Protein AF-A0A521Q7D4-F1 (afdb_monomer_lite)

Sequence (262 aa):
MWKTSSHSNSRTSRWKVTTRTRQSKPPWLSRSWFVNKTSTPSNSPLSGGEQSRSLPDKGGLGRVALRISLIVAMAKNRTIGMNNTLPWRCPEDLKHFKALTMGHHMIMGRKTFDSIGKPLPGRTTVIVTRGRNLKIDGCLMAHSMQDAIKACAGDSEVFIVGGADIYTQSLQLVDTLYITEIQQDVDGDAHFPAFDKSVWKETAREMRSQETPQPLHYHFVTYQKTPSPQPSGKTTSQSTKPASGQVAGYPEGRGSNRENLE

Structure (mmCIF, N/CA/C/O backbone):
data_AF-A0A521Q7D4-F1
#
_entry.id   AF-A0A521Q7D4-F1
#
loop_
_atom_site.group_PDB
_atom_site.id
_atom_site.type_symbol
_atom_site.label_atom_id
_atom_site.label_alt_id
_atom_site.label_comp_id
_atom_site.label_asym_id
_atom_site.label_entity_id
_atom_site.label_seq_id
_atom_site.pdbx_PDB_ins_code
_atom_site.Cartn_x
_atom_site.Cartn_y
_atom_site.Cartn_z
_atom_site.occupancy
_atom_site.B_iso_or_equiv
_atom_site.auth_seq_id
_atom_site.auth_comp_id
_atom_site.auth_asym_id
_atom_site.auth_atom_id
_atom_site.pdbx_PDB_model_num
ATOM 1 N N . MET A 1 1 ? 4.339 68.342 -45.342 1.00 36.25 1 MET A N 1
ATOM 2 C CA . MET A 1 1 ? 4.054 68.197 -46.791 1.00 36.25 1 MET A CA 1
ATOM 3 C C . MET A 1 1 ? 3.818 66.715 -47.079 1.00 36.25 1 MET A C 1
ATOM 5 O O . MET A 1 1 ? 4.413 65.903 -46.384 1.00 36.25 1 MET A O 1
ATOM 9 N N . TRP A 1 2 ? 2.920 66.345 -47.997 1.00 25.67 2 TRP A N 1
ATOM 10 C CA . TRP A 1 2 ? 2.533 64.939 -48.225 1.00 25.67 2 TRP A CA 1
ATOM 11 C C . TRP A 1 2 ? 3.452 64.226 -49.229 1.00 25.67 2 TRP A C 1
ATOM 13 O O . TRP A 1 2 ? 3.777 64.814 -50.258 1.00 25.67 2 TRP A O 1
ATOM 23 N N . LYS A 1 3 ? 3.693 62.920 -49.031 1.00 33.41 3 LYS A N 1
ATOM 24 C CA . LYS A 1 3 ? 3.318 61.892 -50.027 1.00 33.41 3 LYS A CA 1
ATOM 25 C C . LY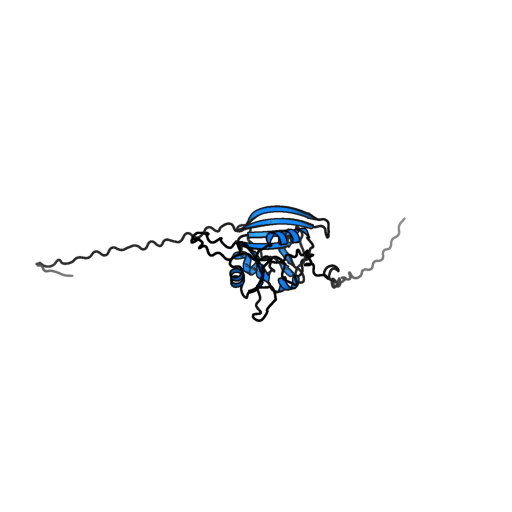S A 1 3 ? 3.305 60.475 -49.441 1.00 33.41 3 LYS A C 1
ATOM 27 O O . LYS A 1 3 ? 3.894 60.212 -48.399 1.00 33.41 3 LYS A O 1
ATOM 32 N N . THR A 1 4 ? 2.569 59.595 -50.111 1.00 42.53 4 THR A N 1
ATOM 33 C CA . THR A 1 4 ? 2.221 58.227 -49.703 1.00 42.53 4 THR A CA 1
ATOM 34 C C . THR A 1 4 ? 2.761 57.195 -50.695 1.00 42.53 4 THR A C 1
ATOM 36 O O . THR A 1 4 ? 2.963 57.523 -51.864 1.00 42.53 4 THR A O 1
ATOM 39 N N . SER A 1 5 ? 2.946 55.951 -50.235 1.00 35.94 5 SER A N 1
ATOM 40 C CA . SER A 1 5 ? 2.627 54.669 -50.915 1.00 35.94 5 SER A CA 1
ATOM 41 C C . SER A 1 5 ? 3.330 53.536 -50.148 1.00 35.94 5 SER A C 1
ATOM 43 O O . SER A 1 5 ? 4.550 53.522 -50.082 1.00 35.94 5 SER A O 1
ATOM 45 N N . SER A 1 6 ? 2.673 52.646 -49.401 1.00 38.75 6 SER A N 1
ATOM 46 C CA . SER A 1 6 ? 1.684 51.635 -49.813 1.00 38.75 6 SER A CA 1
ATOM 47 C C . SER A 1 6 ? 2.199 50.652 -50.874 1.00 38.75 6 SER A C 1
ATOM 49 O O . SER A 1 6 ? 2.220 50.973 -52.060 1.00 38.75 6 SER A O 1
ATOM 51 N N . HIS A 1 7 ? 2.505 49.426 -50.445 1.00 35.28 7 HIS A N 1
ATOM 52 C CA . HIS A 1 7 ? 2.294 48.196 -51.212 1.00 35.28 7 HIS A CA 1
ATOM 53 C C . HIS A 1 7 ? 2.021 47.054 -50.230 1.00 35.28 7 HIS A C 1
ATOM 55 O O . HIS A 1 7 ? 2.671 46.954 -49.191 1.00 35.28 7 HIS A O 1
ATOM 61 N N . SER A 1 8 ? 1.046 46.207 -50.545 1.00 38.53 8 SER A N 1
ATOM 62 C CA . SER A 1 8 ? 0.733 45.002 -49.781 1.00 38.53 8 SER A CA 1
ATOM 63 C C . SER A 1 8 ? 1.262 43.768 -50.506 1.00 38.53 8 SER A C 1
ATOM 65 O O . SER A 1 8 ? 1.284 43.723 -51.734 1.00 38.53 8 SER A O 1
ATOM 67 N N . ASN A 1 9 ? 1.589 42.713 -49.756 1.00 32.19 9 ASN A N 1
ATOM 68 C CA . ASN A 1 9 ? 1.134 41.390 -50.170 1.00 32.19 9 ASN A CA 1
ATOM 69 C C . ASN A 1 9 ? 0.958 40.440 -48.978 1.00 32.19 9 ASN A C 1
ATOM 71 O O . ASN A 1 9 ? 1.661 40.518 -47.975 1.00 32.19 9 ASN A O 1
ATOM 75 N N . SER A 1 10 ? -0.003 39.536 -49.116 1.00 39.56 10 SER A N 1
ATOM 76 C CA . SER A 1 10 ? -0.273 38.446 -48.179 1.00 39.56 10 SER A CA 1
ATOM 77 C C . SER A 1 10 ? 0.522 37.194 -48.563 1.00 39.56 10 SER A C 1
ATOM 79 O O . SER A 1 10 ? 0.808 37.008 -49.745 1.00 39.56 10 SER A O 1
ATOM 81 N N . ARG A 1 11 ? 0.779 36.281 -47.607 1.00 32.72 11 ARG A N 1
ATOM 82 C CA . ARG A 1 11 ? 0.504 34.838 -47.807 1.00 32.72 11 ARG A CA 1
ATOM 83 C C . ARG A 1 11 ? 0.711 33.950 -46.570 1.00 32.72 11 ARG A C 1
ATOM 85 O O . ARG A 1 11 ? 1.715 34.025 -45.874 1.00 32.72 11 ARG A O 1
ATOM 92 N N . THR A 1 12 ? -0.222 33.006 -46.429 1.00 34.25 12 THR A N 1
ATOM 93 C CA . THR A 1 12 ? -0.094 31.679 -45.788 1.00 34.25 12 THR A CA 1
ATOM 94 C C . THR A 1 12 ? 0.394 31.588 -44.336 1.00 34.25 12 THR A C 1
ATOM 96 O O . THR A 1 12 ? 1.577 31.378 -44.066 1.00 34.25 12 THR A O 1
ATOM 99 N N . SER A 1 13 ? -0.565 31.512 -43.410 1.00 34.69 13 SER A N 1
ATOM 100 C CA . SER A 1 13 ? -0.384 30.902 -42.087 1.00 34.69 13 SER A CA 1
ATOM 101 C C . SER A 1 13 ? -0.038 29.411 -42.223 1.00 34.69 13 SER A C 1
ATOM 103 O O . SER A 1 13 ? -0.912 28.576 -42.459 1.00 34.69 13 SER A O 1
ATOM 105 N N . ARG A 1 14 ? 1.244 29.050 -42.092 1.00 30.94 14 ARG A N 1
ATOM 106 C CA . ARG A 1 14 ? 1.688 27.648 -42.127 1.00 30.94 14 ARG A CA 1
ATOM 107 C C . ARG A 1 14 ? 1.537 27.010 -40.746 1.00 30.94 14 ARG A C 1
ATOM 109 O O . ARG A 1 14 ? 2.364 27.250 -39.868 1.00 30.94 14 ARG A O 1
ATOM 116 N N . TRP A 1 15 ? 0.528 26.155 -40.582 1.00 31.77 15 TRP A N 1
ATOM 117 C CA . TRP A 1 15 ? 0.403 25.271 -39.420 1.00 31.77 15 TRP A CA 1
ATOM 118 C C . TRP A 1 15 ? 1.688 24.449 -39.247 1.00 31.77 15 TRP A C 1
ATOM 120 O O . TRP A 1 15 ? 2.004 23.590 -40.073 1.00 31.77 15 TRP A O 1
ATOM 130 N N . LYS A 1 16 ? 2.447 24.708 -38.177 1.00 31.98 16 LYS A N 1
ATOM 131 C CA . LYS A 1 16 ? 3.543 23.827 -37.772 1.00 31.98 16 LYS A CA 1
ATOM 132 C C . LYS A 1 16 ? 2.938 22.630 -37.050 1.00 31.98 16 LYS A C 1
ATOM 134 O O . LYS A 1 16 ? 2.478 22.756 -35.920 1.00 31.98 16 LYS A O 1
ATOM 139 N N . VAL A 1 17 ? 2.959 21.471 -37.703 1.00 35.97 17 VAL A N 1
ATOM 140 C CA . VAL A 1 17 ? 2.719 20.187 -37.037 1.00 35.97 17 VAL A CA 1
ATOM 141 C C . VAL A 1 17 ? 3.849 19.982 -36.032 1.00 35.97 17 VAL A C 1
ATOM 143 O O . VAL A 1 17 ? 4.975 19.671 -36.419 1.00 35.97 17 VAL A O 1
ATOM 146 N N . THR A 1 18 ? 3.568 20.193 -34.747 1.00 37.50 18 THR A N 1
ATOM 147 C CA . THR A 1 18 ? 4.527 19.904 -33.677 1.00 37.50 18 THR A CA 1
ATOM 148 C C . THR A 1 18 ? 4.733 18.397 -33.621 1.00 37.50 18 THR A C 1
ATOM 150 O O . THR A 1 18 ? 3.859 17.652 -33.176 1.00 37.50 18 THR A O 1
ATOM 153 N N . THR A 1 19 ? 5.878 17.935 -34.117 1.00 35.44 19 THR A N 1
ATOM 154 C CA . THR A 1 19 ? 6.252 16.523 -34.083 1.00 35.44 19 THR A CA 1
ATOM 155 C C . THR A 1 19 ? 6.270 16.039 -32.637 1.00 35.44 19 THR A C 1
ATOM 157 O O . THR A 1 19 ? 6.928 16.619 -31.777 1.00 35.44 19 THR A O 1
ATOM 160 N N . ARG A 1 20 ? 5.508 14.976 -32.354 1.00 35.00 20 ARG A N 1
ATOM 161 C CA . ARG A 1 20 ? 5.363 14.405 -31.010 1.00 35.00 20 ARG A CA 1
ATOM 162 C C . ARG A 1 20 ? 6.695 13.797 -30.566 1.00 35.00 20 ARG A C 1
ATOM 164 O O . ARG A 1 20 ? 6.973 12.637 -30.865 1.00 35.00 20 ARG A O 1
ATOM 171 N N . THR A 1 21 ? 7.521 14.587 -29.883 1.00 37.19 21 THR A N 1
ATOM 172 C CA . THR A 1 21 ? 8.845 14.172 -29.411 1.00 37.19 21 THR A CA 1
ATOM 173 C C . THR A 1 21 ? 8.722 12.886 -28.602 1.00 37.19 21 THR A C 1
ATOM 175 O O . THR A 1 21 ? 7.965 12.822 -27.633 1.00 37.19 21 THR A O 1
ATOM 178 N N . ARG A 1 22 ? 9.452 11.842 -29.009 1.00 37.97 22 ARG A N 1
ATOM 179 C CA . ARG A 1 22 ? 9.454 10.535 -28.344 1.00 37.97 22 ARG A CA 1
ATOM 180 C C . ARG A 1 22 ? 10.123 10.674 -26.977 1.00 37.97 22 ARG A C 1
ATOM 182 O O . ARG A 1 22 ? 11.338 10.537 -26.870 1.00 37.97 22 ARG A O 1
ATOM 189 N N . GLN A 1 23 ? 9.320 10.993 -25.966 1.00 43.88 23 GLN A N 1
ATOM 190 C CA . GLN A 1 23 ? 9.762 11.340 -24.620 1.00 43.88 23 GLN A CA 1
ATOM 191 C C . GLN A 1 23 ? 10.622 10.210 -24.039 1.00 43.88 23 GLN A C 1
ATOM 193 O O . GLN A 1 23 ? 10.153 9.094 -23.804 1.00 43.88 23 GLN A O 1
ATOM 198 N N . SER A 1 24 ? 11.917 10.483 -23.886 1.00 39.94 24 SER A N 1
ATOM 199 C CA . SER A 1 24 ? 12.879 9.537 -23.336 1.00 39.94 24 SER A CA 1
ATOM 200 C C . SER A 1 24 ? 12.587 9.302 -21.855 1.00 39.94 24 SER A C 1
ATOM 202 O O . SER A 1 24 ? 12.192 10.215 -21.130 1.00 39.94 24 SER A O 1
ATOM 204 N N . LYS A 1 25 ? 12.779 8.059 -21.394 1.00 44.31 25 LYS A N 1
ATOM 205 C CA . LYS A 1 25 ? 12.617 7.713 -19.977 1.00 44.31 25 LYS A CA 1
ATOM 206 C C . LYS A 1 25 ? 13.528 8.615 -19.126 1.00 44.31 25 LYS A C 1
ATOM 208 O O . LYS A 1 25 ? 14.726 8.655 -19.419 1.00 44.31 25 LYS A O 1
ATOM 213 N N . PRO A 1 26 ? 13.015 9.283 -18.073 1.00 45.75 26 PRO A N 1
ATOM 214 C CA . PRO A 1 26 ? 13.848 9.975 -17.096 1.00 45.75 26 PRO A CA 1
ATOM 215 C C . PRO A 1 26 ? 15.049 9.116 -16.652 1.00 45.75 26 PRO A C 1
ATOM 217 O O . PRO A 1 26 ? 14.862 7.941 -16.317 1.00 45.75 26 PRO A O 1
ATOM 220 N N . PRO A 1 27 ? 16.282 9.662 -16.621 1.00 41.25 27 PRO A N 1
ATOM 221 C CA . PRO A 1 27 ? 17.512 8.868 -16.474 1.00 41.25 27 PRO A CA 1
ATOM 222 C C . PRO A 1 27 ? 17.617 8.107 -15.139 1.00 41.25 27 PRO A C 1
ATOM 224 O O . PRO A 1 27 ? 18.426 7.189 -14.989 1.00 41.25 27 PRO A O 1
ATOM 227 N N . TRP A 1 28 ? 16.769 8.456 -14.170 1.00 44.75 28 TRP A N 1
ATOM 228 C CA . TRP A 1 28 ? 16.714 7.880 -12.831 1.00 44.75 28 TRP A CA 1
ATOM 229 C C . TRP A 1 28 ? 15.869 6.593 -12.705 1.00 44.75 28 TRP A C 1
ATOM 231 O O . TRP A 1 28 ? 15.858 5.991 -11.628 1.00 44.75 28 TRP A O 1
ATOM 241 N N . LEU A 1 29 ? 15.204 6.143 -13.779 1.00 41.34 29 LEU A N 1
ATOM 242 C CA . LEU A 1 29 ? 14.366 4.924 -13.846 1.00 41.34 29 LEU A CA 1
ATOM 243 C C . LEU A 1 29 ? 15.152 3.595 -13.968 1.00 41.34 29 LEU A C 1
ATOM 245 O O . LEU A 1 29 ? 14.573 2.552 -14.257 1.00 41.34 29 LEU A O 1
ATOM 249 N N . SER A 1 30 ? 16.475 3.617 -13.802 1.00 35.31 30 SER A N 1
ATOM 250 C CA . SER A 1 30 ? 17.392 2.558 -14.259 1.00 35.31 30 SER A CA 1
ATOM 251 C C . SER A 1 30 ? 17.958 1.635 -13.165 1.00 35.31 30 SER A C 1
ATOM 253 O O . SER A 1 30 ? 18.854 0.842 -13.450 1.00 35.31 30 SER A O 1
ATOM 255 N N . ARG A 1 31 ? 17.498 1.734 -11.907 1.00 37.94 31 ARG A N 1
ATOM 256 C CA . ARG A 1 31 ? 18.056 0.976 -10.765 1.00 37.94 31 ARG A CA 1
ATOM 257 C C . ARG A 1 31 ? 16.966 0.517 -9.794 1.00 37.94 31 ARG A C 1
ATOM 259 O O . ARG A 1 31 ? 16.100 1.312 -9.441 1.00 37.94 31 ARG A O 1
ATOM 266 N N . SER A 1 32 ? 17.038 -0.732 -9.331 1.00 40.94 32 SER A N 1
ATOM 267 C CA . SER A 1 32 ? 16.090 -1.315 -8.368 1.00 40.94 32 SER A CA 1
ATOM 268 C C . SER A 1 32 ? 16.365 -0.824 -6.942 1.00 40.94 32 SER A C 1
ATOM 270 O O . SER A 1 32 ? 17.460 -1.025 -6.420 1.00 40.94 32 SER A O 1
ATOM 272 N N . TRP A 1 33 ? 15.375 -0.204 -6.292 1.00 44.06 33 TRP A N 1
ATOM 273 C CA . TRP A 1 33 ? 15.567 0.499 -5.008 1.00 44.06 33 TRP A CA 1
ATOM 274 C C . TRP A 1 33 ? 15.349 -0.346 -3.743 1.00 44.06 33 TRP A C 1
ATOM 276 O O . TRP A 1 33 ? 15.630 0.124 -2.643 1.00 44.06 33 TRP A O 1
ATOM 286 N N . PHE A 1 34 ? 14.933 -1.610 -3.862 1.00 37.22 34 PHE A N 1
ATOM 287 C CA . PHE A 1 34 ? 14.777 -2.521 -2.718 1.00 37.22 34 PHE A CA 1
ATOM 288 C C . PHE A 1 34 ? 16.117 -3.121 -2.250 1.00 37.22 34 PHE A C 1
ATOM 290 O O . PHE A 1 34 ? 16.308 -4.338 -2.212 1.00 37.22 34 PHE A O 1
ATOM 297 N N . VAL A 1 35 ? 17.068 -2.268 -1.868 1.00 31.36 35 VAL A N 1
ATOM 298 C CA . VAL A 1 35 ? 18.331 -2.668 -1.230 1.00 31.36 35 VAL A CA 1
ATOM 299 C C . VAL A 1 35 ? 18.384 -2.082 0.176 1.00 31.36 35 VAL A C 1
ATOM 301 O O . VAL A 1 35 ? 18.455 -0.871 0.352 1.00 31.36 35 VAL A O 1
ATOM 304 N N . ASN A 1 36 ? 18.380 -2.955 1.182 1.00 34.06 36 ASN A N 1
ATOM 305 C CA . ASN A 1 36 ? 18.691 -2.601 2.563 1.00 34.06 36 ASN A CA 1
ATOM 306 C C . ASN A 1 36 ? 19.939 -3.376 2.999 1.00 34.06 36 ASN A C 1
ATOM 308 O O . ASN A 1 36 ? 20.089 -4.541 2.629 1.00 34.06 36 ASN A O 1
ATOM 312 N N . LYS A 1 37 ? 20.814 -2.746 3.788 1.00 32.72 37 LYS A N 1
ATOM 313 C CA . LYS A 1 37 ? 21.981 -3.422 4.370 1.00 32.72 37 LYS A CA 1
ATOM 314 C C . LYS A 1 37 ? 21.520 -4.426 5.433 1.00 32.72 37 LYS A C 1
ATOM 316 O O . LYS A 1 37 ? 20.615 -4.127 6.212 1.00 32.72 37 LYS A O 1
ATOM 321 N N . THR A 1 38 ? 22.153 -5.593 5.472 1.00 31.33 38 THR A N 1
ATOM 322 C CA . THR A 1 38 ? 21.946 -6.620 6.501 1.00 31.33 38 THR A CA 1
ATOM 323 C C . THR A 1 38 ? 23.111 -6.611 7.481 1.00 31.33 38 THR A C 1
ATOM 325 O O . THR A 1 38 ? 24.233 -6.930 7.095 1.00 31.33 38 THR A O 1
ATOM 328 N N . SER A 1 39 ? 22.836 -6.283 8.742 1.00 30.98 39 SER A N 1
ATOM 329 C CA . SER A 1 39 ? 23.754 -6.529 9.857 1.00 30.98 39 SER A CA 1
ATOM 330 C C . SER A 1 39 ? 23.362 -7.850 10.514 1.00 30.98 39 SER A C 1
ATOM 332 O O . SER A 1 39 ? 22.250 -7.965 11.026 1.00 30.98 39 SER A O 1
ATOM 334 N N . THR A 1 40 ? 24.243 -8.845 10.486 1.00 31.98 40 THR A N 1
ATOM 335 C CA . THR A 1 40 ? 24.062 -10.129 11.178 1.00 31.98 40 THR A CA 1
ATOM 336 C C . THR A 1 40 ? 24.610 -10.068 12.604 1.00 31.98 40 THR A C 1
ATOM 338 O O . THR A 1 40 ? 25.756 -9.663 12.794 1.00 31.98 40 THR A O 1
ATOM 341 N N . PRO A 1 41 ? 23.857 -10.562 13.598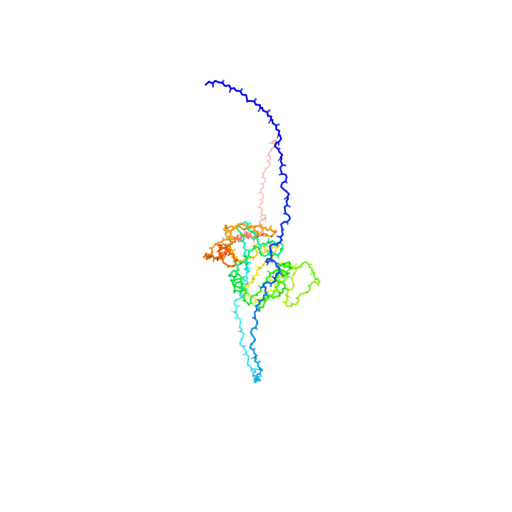 1.00 33.12 41 PRO A N 1
ATOM 342 C CA . PRO A 1 41 ? 24.408 -11.140 14.815 1.00 33.12 41 PRO A CA 1
ATOM 343 C C . PRO A 1 41 ? 24.469 -12.668 14.665 1.00 33.12 41 PRO A C 1
ATOM 345 O O . PRO A 1 41 ? 23.472 -13.305 14.326 1.00 33.12 41 PRO A O 1
ATOM 348 N N . SER A 1 42 ? 25.625 -13.270 14.932 1.00 32.25 42 SER A N 1
ATOM 349 C CA . SER A 1 42 ? 25.737 -14.716 15.154 1.00 32.25 42 SER A CA 1
ATOM 350 C C . SER A 1 42 ? 25.273 -15.075 16.563 1.00 32.25 42 SER A C 1
ATOM 352 O O . SER A 1 42 ? 25.592 -14.343 17.499 1.00 32.25 42 SER A O 1
ATOM 354 N N . ASN A 1 43 ? 24.652 -16.241 16.748 1.00 31.80 43 ASN A N 1
ATOM 355 C CA . ASN A 1 43 ? 24.712 -16.917 18.041 1.00 31.80 43 ASN A CA 1
ATOM 356 C C . ASN A 1 43 ? 24.631 -18.440 17.881 1.00 31.80 43 ASN A C 1
ATOM 358 O O . ASN A 1 43 ? 23.871 -18.939 17.051 1.00 31.80 43 ASN A O 1
ATOM 362 N N . SER A 1 44 ? 25.430 -19.157 18.668 1.00 36.31 44 SER A N 1
ATOM 363 C CA . SER A 1 44 ? 25.498 -20.624 18.676 1.00 36.31 44 SER A CA 1
ATOM 364 C C . SER A 1 44 ? 24.534 -21.211 19.717 1.00 36.31 44 SER A C 1
ATOM 366 O O . SER A 1 44 ? 24.222 -20.535 20.699 1.00 36.31 44 SER A O 1
ATOM 368 N N . PRO A 1 45 ? 24.048 -22.453 19.541 1.00 33.78 45 PRO A N 1
ATOM 369 C CA . PRO A 1 45 ? 23.100 -23.059 20.471 1.00 33.78 45 PRO A CA 1
ATOM 370 C C . PRO A 1 45 ? 23.771 -23.544 21.765 1.00 33.78 45 PRO A C 1
ATOM 372 O O . PRO A 1 45 ? 24.888 -24.058 21.746 1.00 33.78 45 PRO A O 1
ATOM 375 N N . LEU A 1 46 ? 23.031 -23.462 22.872 1.00 33.31 46 LEU A N 1
ATOM 376 C CA . LEU A 1 46 ? 23.284 -24.217 24.102 1.00 33.31 46 LEU A CA 1
ATOM 377 C C . LEU A 1 46 ? 22.161 -25.244 24.289 1.00 33.31 46 LEU A C 1
ATOM 379 O O . LEU A 1 46 ? 21.001 -24.960 23.990 1.00 33.31 46 LEU A O 1
ATOM 383 N N . SER A 1 47 ? 22.506 -26.439 24.766 1.00 35.78 47 SER A N 1
ATOM 384 C CA . SER A 1 47 ? 21.547 -27.504 25.077 1.00 35.78 47 SER A CA 1
ATOM 385 C C . SER A 1 47 ? 20.892 -27.289 26.448 1.00 35.78 47 SER A C 1
ATOM 387 O O . SER A 1 47 ? 21.498 -26.720 27.355 1.00 35.78 47 SER A O 1
ATOM 389 N N . GLY A 1 48 ? 19.648 -27.751 26.617 1.00 32.75 48 GLY A N 1
ATOM 390 C CA . GLY A 1 48 ? 18.898 -27.578 27.864 1.00 32.75 48 GLY A CA 1
ATOM 391 C C . GLY A 1 48 ? 17.780 -28.606 28.034 1.00 32.75 48 GLY A C 1
ATOM 392 O O . GLY A 1 48 ? 16.959 -28.777 27.141 1.00 32.75 48 GLY A O 1
ATOM 393 N N . GLY A 1 49 ? 17.792 -29.280 29.186 1.00 32.53 49 GLY A N 1
ATOM 394 C CA . GLY A 1 49 ? 16.976 -30.439 29.559 1.00 32.53 49 GLY A CA 1
ATOM 395 C C . GLY A 1 49 ? 15.484 -30.423 29.204 1.00 32.53 49 GLY A C 1
ATOM 396 O O . GLY A 1 49 ? 14.756 -29.460 29.437 1.00 32.53 49 GLY A O 1
ATOM 397 N N . GLU A 1 50 ? 15.029 -31.584 28.743 1.00 35.47 50 GLU A N 1
ATOM 398 C CA . GLU A 1 50 ? 13.627 -31.960 28.600 1.00 35.47 50 GLU A CA 1
ATOM 399 C C . GLU A 1 50 ? 12.958 -32.136 29.980 1.00 35.47 50 GLU A C 1
ATOM 401 O O . GLU A 1 50 ? 13.439 -32.900 30.817 1.00 35.47 50 GLU A O 1
ATOM 406 N N . GLN A 1 51 ? 11.824 -31.467 30.222 1.00 31.34 51 GLN A N 1
ATOM 407 C CA . GLN A 1 51 ? 10.864 -31.864 31.262 1.00 31.34 51 GLN A CA 1
ATOM 408 C C . GLN A 1 51 ? 9.427 -31.661 30.779 1.00 31.34 51 GLN A C 1
ATOM 410 O O . GLN A 1 51 ? 8.976 -30.536 30.565 1.00 31.34 51 GLN A O 1
ATOM 415 N N . SER A 1 52 ? 8.685 -32.763 30.680 1.00 40.19 52 SER A N 1
ATOM 416 C CA . SER A 1 52 ? 7.243 -32.745 30.443 1.00 40.19 52 SER A CA 1
ATOM 417 C C . SER A 1 52 ? 6.495 -32.120 31.624 1.00 40.19 52 SER A C 1
ATOM 419 O O . SER A 1 52 ? 6.606 -32.593 32.757 1.00 40.19 52 SER A O 1
ATOM 421 N N . ARG A 1 53 ? 5.691 -31.082 31.356 1.00 33.91 53 ARG A N 1
ATOM 422 C CA . ARG A 1 53 ? 4.585 -30.644 32.221 1.00 33.91 53 ARG A CA 1
ATOM 423 C C . ARG A 1 53 ? 3.392 -30.270 31.350 1.00 33.91 53 ARG A C 1
ATOM 425 O O . ARG A 1 53 ? 3.506 -29.432 30.459 1.00 33.91 53 ARG A O 1
ATOM 432 N N . SER A 1 54 ? 2.252 -30.898 31.613 1.00 34.94 54 SER A N 1
ATOM 433 C CA . SER A 1 54 ? 0.995 -30.664 30.903 1.00 34.94 54 SER A CA 1
ATOM 434 C C . SER A 1 54 ? 0.498 -29.231 31.106 1.00 34.94 54 SER A C 1
ATOM 436 O O . SER A 1 54 ? 0.239 -28.820 32.239 1.00 34.94 54 SER A O 1
ATOM 438 N N . LEU A 1 55 ? 0.320 -28.488 30.014 1.00 40.72 55 LEU A N 1
ATOM 439 C CA . LEU A 1 55 ? -0.395 -27.212 30.038 1.00 40.72 55 LEU A CA 1
ATOM 440 C C . LEU A 1 55 ? -1.911 -27.464 30.156 1.00 40.72 55 LEU A C 1
ATOM 442 O O . LEU A 1 55 ? -2.413 -28.378 29.499 1.00 40.72 55 LEU A O 1
ATOM 446 N N . PRO A 1 56 ? -2.649 -26.671 30.955 1.00 40.03 56 PRO A N 1
ATOM 447 C CA . PRO A 1 56 ? -4.106 -26.733 30.978 1.00 40.03 56 PRO A CA 1
ATOM 448 C C . PRO A 1 56 ? -4.695 -26.201 29.666 1.00 40.03 56 PRO A C 1
ATOM 450 O O . PRO A 1 56 ? -4.096 -25.345 29.006 1.00 40.03 56 PRO A O 1
ATOM 453 N N . ASP A 1 57 ? -5.887 -26.687 29.320 1.00 45.25 57 ASP A N 1
ATOM 454 C CA . ASP A 1 57 ? -6.640 -26.236 28.150 1.00 45.25 57 ASP A CA 1
ATOM 455 C C . ASP A 1 57 ? -6.857 -24.712 28.177 1.00 45.25 57 ASP A C 1
ATOM 457 O O . ASP A 1 57 ? -7.381 -24.153 29.143 1.00 45.25 57 ASP A O 1
ATOM 461 N N . LYS A 1 58 ? -6.450 -24.035 27.096 1.00 48.22 58 LYS A N 1
ATOM 462 C CA . LYS A 1 58 ? -6.671 -22.599 26.882 1.00 48.22 58 LYS A CA 1
ATOM 463 C C . LYS A 1 58 ? -7.840 -22.353 25.932 1.00 48.22 58 LYS A C 1
ATOM 465 O O . LYS A 1 58 ? -7.721 -21.612 24.952 1.00 48.22 58 LYS A O 1
ATOM 470 N N . GLY A 1 59 ? -8.996 -22.914 26.273 1.00 43.16 59 GLY A N 1
ATOM 471 C CA . GLY A 1 59 ? -10.269 -22.427 25.759 1.00 43.16 59 GLY A CA 1
ATOM 472 C C . GLY A 1 59 ? -10.398 -20.920 26.014 1.00 43.16 59 GLY A C 1
ATOM 473 O O . GLY A 1 59 ? -10.242 -20.459 27.142 1.00 43.16 59 GLY A O 1
ATOM 474 N N . GLY A 1 60 ? -10.671 -20.140 24.963 1.00 43.28 60 GLY A N 1
ATOM 475 C CA . GLY A 1 60 ? -11.021 -18.723 25.113 1.00 43.28 60 GLY A CA 1
ATOM 476 C C . GLY A 1 60 ? -9.982 -17.671 24.707 1.00 43.28 60 GLY A C 1
ATOM 477 O O . GLY A 1 60 ? -10.159 -16.514 25.083 1.00 43.28 60 GLY A O 1
ATOM 478 N N . LEU A 1 61 ? -8.979 -17.973 23.866 1.00 45.28 61 LEU A N 1
ATOM 479 C CA . LEU A 1 61 ? -8.517 -16.908 22.959 1.00 45.28 61 LEU A CA 1
ATOM 480 C C . LEU A 1 61 ? -9.640 -16.633 21.953 1.00 45.28 61 LEU A C 1
ATOM 482 O O . LEU A 1 61 ? -9.833 -17.386 20.997 1.00 45.28 61 LEU A O 1
ATOM 486 N N . GLY A 1 62 ? -10.392 -15.554 22.187 1.00 43.56 62 GLY A N 1
ATOM 487 C CA . GLY A 1 62 ? -11.355 -15.033 21.222 1.00 43.56 62 GLY A CA 1
ATOM 488 C C . GLY A 1 62 ? -10.656 -14.830 19.881 1.00 43.56 62 GLY A C 1
ATOM 489 O O . GLY A 1 62 ? -9.666 -14.103 19.803 1.00 43.56 62 GLY A O 1
ATOM 490 N N . ARG A 1 63 ? -11.130 -15.534 18.848 1.00 47.97 63 ARG A N 1
ATOM 491 C CA . ARG A 1 63 ? -10.490 -15.613 17.531 1.00 47.97 63 ARG A CA 1
ATOM 492 C C . ARG A 1 63 ? -10.354 -14.206 16.948 1.00 47.97 63 ARG A C 1
ATOM 494 O O . ARG A 1 63 ? -11.347 -13.650 16.485 1.00 47.97 63 ARG A O 1
ATOM 501 N N . VAL A 1 64 ? -9.143 -13.642 17.004 1.00 57.59 64 VAL A N 1
ATOM 502 C CA . VAL A 1 64 ? -8.860 -12.279 16.534 1.00 57.59 64 VAL A CA 1
ATOM 503 C C . VAL A 1 64 ? -9.335 -12.171 15.089 1.00 57.59 64 VAL A C 1
ATOM 505 O O . VAL A 1 64 ? -8.927 -12.960 14.235 1.00 57.59 64 VAL A O 1
ATOM 508 N N . ALA A 1 65 ? -10.258 -11.244 14.840 1.00 77.25 65 ALA A N 1
ATOM 509 C CA . ALA A 1 65 ? -10.794 -11.032 13.508 1.00 77.25 65 ALA A CA 1
ATOM 510 C C . ALA A 1 65 ? -9.677 -10.489 12.612 1.00 77.25 65 ALA A C 1
ATOM 512 O O . ALA A 1 65 ? -9.091 -9.450 12.912 1.00 77.25 65 ALA A O 1
ATOM 513 N N . LEU A 1 66 ? -9.384 -11.220 11.536 1.00 89.94 66 LEU A N 1
ATOM 514 C CA . LEU A 1 66 ? -8.385 -10.864 10.534 1.00 89.94 66 LEU A CA 1
ATOM 515 C C . LEU A 1 66 ? -8.733 -9.504 9.917 1.00 89.94 66 LEU A C 1
ATOM 517 O O . LEU A 1 66 ? -9.684 -9.427 9.138 1.00 89.94 66 LEU A O 1
ATOM 521 N N . ARG A 1 67 ? -7.971 -8.452 10.238 1.00 95.50 67 ARG A N 1
ATOM 522 C CA . ARG A 1 67 ? -8.152 -7.133 9.620 1.00 95.50 67 ARG A CA 1
ATOM 523 C C . ARG A 1 67 ? -7.554 -7.140 8.220 1.00 95.50 67 ARG A C 1
ATOM 525 O O . ARG A 1 67 ? -6.383 -7.474 8.046 1.00 95.50 67 ARG A O 1
ATOM 532 N N . ILE A 1 68 ? -8.331 -6.753 7.216 1.00 97.12 68 ILE A N 1
ATOM 533 C CA . ILE A 1 68 ? -7.864 -6.663 5.833 1.00 97.12 68 ILE A CA 1
ATOM 534 C C . ILE A 1 68 ? -7.627 -5.189 5.512 1.00 97.12 68 ILE A C 1
ATOM 536 O O . ILE A 1 68 ? -8.555 -4.428 5.253 1.00 97.12 68 ILE A O 1
ATOM 540 N N . SER A 1 69 ? -6.369 -4.771 5.520 1.00 98.12 69 SER A N 1
ATOM 541 C CA . SER A 1 69 ? -5.964 -3.395 5.243 1.00 98.12 69 SER A CA 1
ATOM 542 C C . SER A 1 69 ? -5.450 -3.247 3.816 1.00 98.12 69 SER A C 1
ATOM 544 O O . SER A 1 69 ? -4.864 -4.157 3.237 1.00 98.12 69 SER A O 1
ATOM 546 N N . LEU A 1 70 ? -5.650 -2.078 3.222 1.00 98.25 70 LEU A N 1
ATOM 547 C CA . LEU A 1 70 ? -5.077 -1.690 1.935 1.00 98.25 70 LEU A CA 1
ATOM 548 C C . LEU A 1 70 ? -4.068 -0.575 2.184 1.00 98.25 70 LEU A C 1
ATOM 550 O O . LEU A 1 70 ? -4.376 0.352 2.926 1.00 98.25 70 LEU A O 1
ATOM 554 N N . ILE A 1 71 ? -2.892 -0.631 1.559 1.00 98.44 71 ILE A N 1
ATOM 555 C CA . ILE A 1 71 ? -1.909 0.459 1.623 1.00 98.44 71 ILE A CA 1
ATOM 556 C C . ILE A 1 71 ? -1.469 0.881 0.221 1.00 98.44 71 ILE A C 1
ATOM 558 O O . ILE A 1 71 ? -1.075 0.046 -0.590 1.00 98.44 71 ILE A O 1
ATOM 562 N N . VAL A 1 72 ? -1.568 2.181 -0.074 1.00 98.12 72 VAL A N 1
ATOM 563 C CA . VAL A 1 72 ? -1.322 2.744 -1.408 1.00 98.12 72 VAL A CA 1
ATOM 564 C C . VAL A 1 72 ? -0.814 4.184 -1.333 1.00 98.12 72 VAL A C 1
ATOM 566 O O . VAL A 1 72 ? -1.347 5.000 -0.589 1.00 98.12 72 VAL A O 1
ATOM 569 N N . ALA A 1 73 ? 0.164 4.529 -2.168 1.00 97.62 73 ALA A N 1
ATOM 570 C CA . ALA A 1 73 ? 0.475 5.918 -2.493 1.00 97.62 73 ALA A CA 1
ATOM 571 C C . ALA A 1 73 ? -0.177 6.275 -3.835 1.00 97.62 73 ALA A C 1
ATOM 573 O O . ALA A 1 73 ? -0.019 5.532 -4.807 1.00 97.62 73 ALA A O 1
ATOM 574 N N . MET A 1 74 ? -0.921 7.384 -3.898 1.00 97.62 74 MET A N 1
ATOM 575 C CA . MET A 1 74 ? -1.617 7.816 -5.114 1.00 97.62 74 MET A CA 1
ATOM 576 C C . MET A 1 74 ? -1.549 9.330 -5.323 1.00 97.62 74 MET A C 1
ATOM 578 O O . MET A 1 74 ? -1.651 10.107 -4.377 1.00 97.62 74 MET A O 1
ATOM 582 N N . ALA A 1 75 ? -1.424 9.742 -6.580 1.00 97.62 75 ALA A N 1
ATOM 583 C CA . ALA A 1 75 ? -1.570 11.125 -7.015 1.00 97.62 75 ALA A CA 1
ATOM 584 C C . ALA A 1 75 ? -3.014 11.631 -6.867 1.00 97.62 75 ALA A C 1
ATOM 586 O O . ALA A 1 75 ? -3.959 10.852 -6.714 1.00 97.62 75 ALA A O 1
ATOM 587 N N . LYS A 1 76 ? -3.195 12.948 -6.978 1.00 96.19 76 LYS A N 1
ATOM 588 C CA . LYS A 1 76 ? -4.493 13.632 -6.872 1.00 96.19 76 LYS A CA 1
ATOM 589 C C . LYS A 1 76 ? -5.505 13.158 -7.929 1.00 96.19 76 LYS A C 1
ATOM 591 O O . LYS A 1 76 ? -6.677 12.954 -7.615 1.00 96.19 76 LYS A O 1
ATOM 596 N N . ASN A 1 77 ? -5.037 12.846 -9.138 1.00 96.75 77 ASN A N 1
ATOM 597 C CA . ASN A 1 77 ? -5.793 12.182 -10.209 1.00 96.75 77 ASN A CA 1
ATOM 598 C C . ASN A 1 77 ? -5.926 10.647 -10.043 1.00 96.75 77 ASN A C 1
ATOM 600 O O . ASN A 1 77 ? -6.336 9.958 -10.976 1.00 96.75 77 ASN A O 1
ATOM 604 N N . ARG A 1 78 ? -5.601 10.100 -8.863 1.00 97.25 78 ARG A N 1
ATOM 605 C CA . ARG A 1 78 ? -5.551 8.664 -8.520 1.00 97.25 78 ARG A CA 1
ATOM 606 C C . ARG A 1 78 ? -4.504 7.836 -9.275 1.00 97.25 78 ARG A C 1
ATOM 608 O O . ARG A 1 78 ? -4.536 6.612 -9.167 1.00 97.25 78 ARG A O 1
ATOM 615 N N . THR A 1 79 ? -3.557 8.436 -9.997 1.00 97.94 79 THR A N 1
ATOM 616 C CA . THR A 1 79 ? -2.427 7.691 -10.582 1.00 97.94 79 THR A CA 1
ATOM 617 C C . THR A 1 79 ? -1.593 7.019 -9.488 1.00 97.94 79 THR A C 1
ATOM 619 O O . THR A 1 79 ? -1.207 7.667 -8.519 1.00 97.94 79 THR A O 1
ATOM 622 N N . ILE A 1 80 ? -1.288 5.730 -9.655 1.00 96.38 80 ILE A N 1
ATOM 623 C CA . ILE A 1 80 ? -0.452 4.918 -8.745 1.00 96.38 80 ILE A CA 1
ATOM 624 C C . ILE A 1 80 ? 0.808 4.361 -9.420 1.00 96.38 80 ILE A C 1
ATOM 626 O O . ILE A 1 80 ? 1.656 3.773 -8.754 1.00 96.38 80 ILE A O 1
ATOM 630 N N . GLY A 1 81 ? 0.933 4.489 -10.743 1.00 93.69 81 GLY A N 1
ATOM 631 C CA . GLY A 1 81 ? 2.054 3.916 -11.477 1.00 93.69 81 GLY A CA 1
ATOM 632 C C . GLY A 1 81 ? 2.110 4.327 -12.944 1.00 93.69 81 GLY A C 1
ATOM 633 O O . GLY A 1 81 ? 1.092 4.629 -13.568 1.00 93.69 81 GLY A O 1
ATOM 634 N N . MET A 1 82 ? 3.326 4.300 -13.486 1.00 93.25 82 MET A N 1
ATOM 635 C CA . MET A 1 82 ? 3.613 4.448 -14.910 1.00 93.25 82 MET A CA 1
ATOM 636 C C . MET A 1 82 ? 4.693 3.436 -15.308 1.00 93.25 82 MET A C 1
ATOM 638 O O . MET A 1 82 ? 5.701 3.304 -14.613 1.00 93.25 82 MET A O 1
ATOM 642 N N . ASN A 1 83 ? 4.522 2.723 -16.422 1.00 90.06 83 ASN A N 1
ATOM 643 C CA . ASN A 1 83 ? 5.460 1.715 -16.932 1.00 90.06 83 ASN A CA 1
ATOM 644 C C . ASN A 1 83 ? 5.865 0.657 -15.880 1.00 90.06 83 ASN A C 1
ATOM 646 O O . ASN A 1 83 ? 7.016 0.218 -15.849 1.00 90.06 83 ASN A O 1
ATOM 650 N N . ASN A 1 84 ? 4.926 0.258 -15.012 1.00 85.88 84 ASN A N 1
ATOM 651 C CA . ASN A 1 84 ? 5.166 -0.632 -13.865 1.00 85.88 84 ASN A CA 1
ATOM 652 C C . ASN A 1 84 ? 6.195 -0.088 -12.843 1.00 85.88 84 ASN A C 1
ATOM 654 O O . ASN A 1 84 ? 6.945 -0.859 -12.253 1.00 85.88 84 ASN A O 1
ATOM 658 N N . THR A 1 85 ? 6.243 1.236 -12.645 1.00 87.19 85 THR A N 1
ATOM 659 C CA . THR A 1 85 ? 7.089 1.927 -11.650 1.00 87.19 85 THR A CA 1
ATOM 660 C C . THR A 1 85 ? 6.329 3.063 -10.953 1.00 87.19 85 THR A C 1
ATOM 662 O O . THR A 1 85 ? 5.360 3.586 -11.507 1.00 87.19 85 THR A O 1
ATOM 665 N N . LEU A 1 86 ? 6.767 3.469 -9.753 1.00 89.19 86 LEU A N 1
ATOM 666 C CA . LEU A 1 86 ? 6.263 4.680 -9.087 1.00 89.19 86 LEU A CA 1
ATOM 667 C C . LEU A 1 86 ? 6.808 5.938 -9.798 1.00 89.19 86 LEU A C 1
ATOM 669 O O . LEU A 1 86 ? 8.027 6.045 -9.963 1.00 89.19 86 LEU A O 1
ATOM 673 N N . PRO A 1 87 ? 5.956 6.902 -10.200 1.00 89.75 87 PRO A N 1
ATOM 674 C CA . PRO A 1 87 ? 6.391 8.088 -10.943 1.00 89.75 87 PRO A CA 1
ATOM 675 C C . PRO A 1 87 ? 6.933 9.225 -10.051 1.00 89.75 87 PRO A C 1
ATOM 677 O O . PRO A 1 87 ? 7.419 10.228 -10.569 1.00 89.75 87 PRO A O 1
ATOM 680 N N . TRP A 1 88 ? 6.903 9.070 -8.723 1.00 93.12 88 TRP A N 1
ATOM 681 C CA . TRP A 1 88 ? 7.531 9.966 -7.741 1.00 93.12 88 TRP A CA 1
ATOM 682 C C . TRP A 1 88 ? 8.495 9.202 -6.826 1.00 93.12 88 TRP A C 1
ATOM 684 O O . TRP A 1 88 ? 8.444 7.978 -6.698 1.00 93.12 88 TRP A O 1
ATOM 694 N N . ARG A 1 89 ? 9.359 9.945 -6.133 1.00 93.00 89 ARG A N 1
ATOM 695 C CA . ARG A 1 89 ? 10.283 9.436 -5.116 1.00 93.00 89 ARG A CA 1
ATOM 696 C C . ARG A 1 89 ? 9.982 10.061 -3.756 1.00 93.00 89 ARG A C 1
ATOM 698 O O . ARG A 1 89 ? 10.427 11.175 -3.486 1.00 93.00 89 ARG A O 1
ATOM 705 N N . CYS A 1 90 ? 9.286 9.320 -2.894 1.00 95.56 90 CYS A N 1
ATOM 706 C CA . CYS A 1 90 ? 9.076 9.693 -1.495 1.00 95.56 90 CYS A CA 1
ATOM 707 C C . CYS A 1 90 ? 9.772 8.689 -0.553 1.00 95.56 90 CYS A C 1
ATOM 709 O O . CYS A 1 90 ? 9.271 7.581 -0.356 1.00 95.56 90 CYS A O 1
ATOM 711 N N . PRO A 1 91 ? 10.944 9.022 0.024 1.00 96.06 91 PRO A N 1
ATOM 712 C CA . PRO A 1 91 ? 11.649 8.122 0.936 1.00 96.06 91 PRO A CA 1
ATOM 713 C C . PRO A 1 91 ? 10.914 7.885 2.261 1.00 96.06 91 PRO A C 1
ATOM 715 O O . PRO A 1 91 ? 11.188 6.893 2.931 1.00 96.06 91 PRO A O 1
ATOM 718 N N . GLU A 1 92 ? 10.020 8.790 2.664 1.00 96.69 92 GLU A N 1
ATOM 719 C CA . GLU A 1 92 ? 9.254 8.665 3.906 1.00 96.69 92 GLU A CA 1
ATOM 720 C C . GLU A 1 92 ? 8.021 7.768 3.749 1.00 96.69 92 GLU A C 1
ATOM 722 O O . GLU A 1 92 ? 7.797 6.918 4.604 1.00 96.69 92 GLU A O 1
ATOM 727 N N . ASP A 1 93 ? 7.320 7.832 2.615 1.00 96.62 93 ASP A N 1
ATOM 728 C CA . ASP A 1 93 ? 6.300 6.846 2.225 1.00 96.62 93 ASP A CA 1
ATOM 729 C C . ASP A 1 93 ? 6.850 5.408 2.279 1.00 96.62 93 ASP A C 1
ATOM 731 O O . ASP A 1 93 ? 6.266 4.530 2.910 1.00 96.62 93 ASP A O 1
ATOM 735 N N . LEU A 1 94 ? 8.061 5.181 1.756 1.00 95.06 94 LEU A N 1
ATOM 736 C CA . LEU A 1 94 ? 8.728 3.875 1.836 1.00 95.06 94 LEU A CA 1
ATOM 737 C C . LEU A 1 94 ? 9.093 3.452 3.276 1.00 95.06 94 LEU A C 1
ATOM 739 O O . LEU A 1 94 ? 9.139 2.251 3.565 1.00 95.06 94 LEU A O 1
ATOM 743 N N . LYS A 1 95 ? 9.337 4.400 4.197 1.00 96.88 95 LYS A N 1
ATOM 744 C CA . LYS A 1 95 ? 9.502 4.104 5.636 1.00 96.88 95 LYS A CA 1
ATOM 745 C C . LYS A 1 95 ? 8.160 3.755 6.278 1.00 96.88 95 LYS A C 1
ATOM 747 O O . LYS A 1 95 ? 8.099 2.768 7.005 1.00 96.88 95 LYS A O 1
ATOM 752 N N . HIS A 1 96 ? 7.113 4.528 5.994 1.00 97.38 96 HIS A N 1
ATOM 753 C CA . HIS A 1 96 ? 5.757 4.336 6.511 1.00 97.38 96 HIS A CA 1
ATOM 754 C C . HIS A 1 96 ? 5.188 2.980 6.067 1.00 97.38 96 HIS A C 1
ATOM 756 O O . HIS A 1 96 ? 4.808 2.163 6.904 1.00 97.38 96 HIS A O 1
ATOM 762 N N . PHE A 1 97 ? 5.294 2.664 4.772 1.00 97.56 97 PHE A N 1
ATOM 763 C CA . PHE A 1 97 ? 4.984 1.351 4.207 1.00 97.56 97 PHE A CA 1
ATOM 764 C C . PHE A 1 97 ? 5.763 0.223 4.894 1.00 97.56 97 PHE A C 1
ATOM 766 O O . PHE A 1 97 ? 5.179 -0.791 5.277 1.00 97.56 97 PHE A O 1
ATOM 773 N N . LYS A 1 98 ? 7.084 0.378 5.091 1.00 97.19 98 LYS A N 1
ATOM 774 C CA . LYS A 1 98 ? 7.900 -0.623 5.800 1.00 97.19 98 LYS A CA 1
ATOM 775 C C . LYS A 1 98 ? 7.451 -0.804 7.254 1.00 97.19 98 LYS A C 1
ATOM 777 O O . LYS A 1 98 ? 7.509 -1.931 7.731 1.00 97.19 98 LYS A O 1
ATOM 782 N N . ALA A 1 99 ? 7.069 0.270 7.943 1.00 97.88 99 ALA A N 1
ATOM 783 C CA . ALA A 1 99 ? 6.649 0.232 9.339 1.00 97.88 99 ALA A CA 1
ATOM 784 C C . ALA A 1 99 ? 5.298 -0.477 9.499 1.00 97.88 99 ALA A C 1
ATOM 786 O O . ALA A 1 99 ? 5.223 -1.432 10.264 1.00 97.88 99 ALA A O 1
ATOM 787 N N . LEU A 1 100 ? 4.281 -0.074 8.727 1.00 97.62 100 LEU A N 1
ATOM 788 C CA . LEU A 1 100 ? 2.947 -0.684 8.765 1.00 97.62 100 LEU A CA 1
ATOM 789 C C . LEU A 1 100 ? 2.968 -2.163 8.358 1.00 97.62 100 LEU A C 1
ATOM 791 O O . LEU A 1 100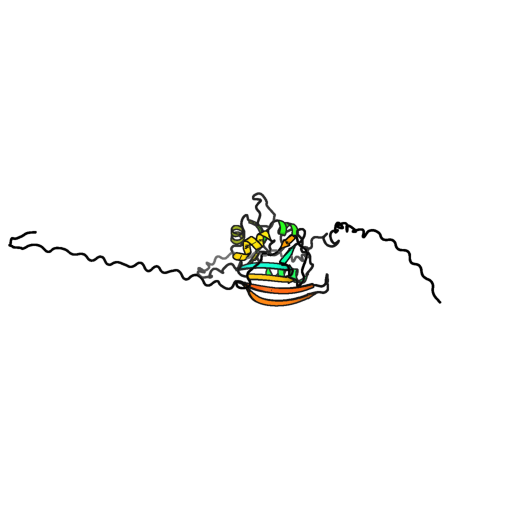 ? 2.330 -2.983 9.001 1.00 97.62 100 LEU A O 1
ATOM 795 N N . THR A 1 101 ? 3.732 -2.528 7.323 1.00 98.12 101 THR A N 1
ATOM 796 C CA . THR A 1 101 ? 3.751 -3.916 6.829 1.00 98.12 101 THR A CA 1
ATOM 797 C C . THR A 1 101 ? 4.627 -4.873 7.648 1.00 98.12 101 THR A C 1
ATOM 799 O O . THR A 1 101 ? 4.611 -6.066 7.368 1.00 98.12 101 THR A O 1
ATOM 802 N N . MET A 1 102 ? 5.440 -4.417 8.608 1.00 98.06 102 MET A N 1
ATOM 803 C CA . MET A 1 102 ? 6.460 -5.271 9.246 1.00 98.06 102 MET A CA 1
ATOM 804 C C . MET A 1 102 ? 5.851 -6.437 10.039 1.00 98.06 102 MET A C 1
ATOM 806 O O . MET A 1 102 ? 4.986 -6.225 10.876 1.00 98.06 102 MET A O 1
ATOM 810 N N . GLY A 1 103 ? 6.337 -7.661 9.815 1.00 97.62 103 GLY A N 1
ATOM 811 C CA . GLY A 1 103 ? 5.819 -8.882 10.448 1.00 97.62 103 GLY A CA 1
ATOM 812 C C . GLY A 1 103 ? 4.572 -9.472 9.779 1.00 97.62 103 GLY A C 1
ATOM 813 O O . GLY A 1 103 ? 4.300 -10.653 9.969 1.00 97.62 103 GLY A O 1
ATOM 814 N N . HIS A 1 104 ? 3.873 -8.692 8.953 1.00 98.12 104 HIS A N 1
ATOM 815 C CA . HIS A 1 104 ? 2.586 -9.052 8.361 1.00 98.12 104 HIS A CA 1
ATOM 816 C C . HIS A 1 104 ? 2.700 -9.669 6.957 1.00 98.12 104 HIS A C 1
ATOM 818 O O . HIS A 1 104 ? 3.739 -9.598 6.282 1.00 98.12 104 HIS A O 1
ATOM 824 N N . HIS A 1 105 ? 1.600 -10.258 6.484 1.00 98.44 105 HIS A N 1
ATOM 825 C CA . HIS A 1 105 ? 1.462 -10.715 5.102 1.00 98.44 105 HIS A CA 1
ATOM 826 C C . HIS A 1 105 ? 1.109 -9.558 4.156 1.00 98.44 105 HIS A C 1
ATOM 828 O O . HIS A 1 105 ? 0.214 -8.753 4.416 1.00 98.44 105 HIS A O 1
ATOM 834 N N . MET A 1 106 ? 1.771 -9.526 2.998 1.00 98.44 106 MET A N 1
ATOM 835 C CA . MET A 1 106 ? 1.493 -8.597 1.903 1.00 98.44 106 MET A CA 1
ATOM 836 C C . MET A 1 106 ? 0.898 -9.346 0.706 1.00 98.44 106 MET A C 1
ATOM 838 O O . MET A 1 106 ? 1.582 -10.166 0.089 1.00 98.44 106 MET A O 1
ATOM 842 N N . ILE A 1 107 ? -0.340 -9.027 0.333 1.00 98.62 107 ILE A N 1
ATOM 843 C CA . ILE A 1 107 ? -1.003 -9.553 -0.865 1.00 98.62 107 ILE A CA 1
ATOM 844 C C . ILE A 1 107 ? -0.751 -8.596 -2.035 1.00 98.62 107 ILE A C 1
ATOM 846 O O . ILE A 1 107 ? -1.126 -7.422 -1.989 1.00 98.62 107 ILE A O 1
A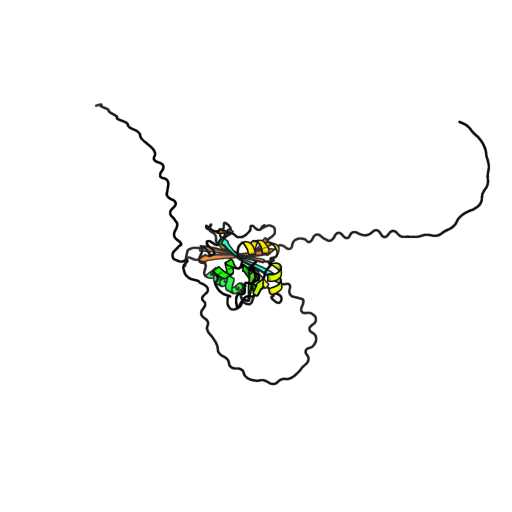TOM 850 N N . MET A 1 108 ? -0.131 -9.104 -3.102 1.00 98.31 108 MET A N 1
ATOM 851 C CA . MET A 1 108 ? 0.211 -8.334 -4.302 1.00 98.31 108 MET A CA 1
ATOM 852 C C . MET A 1 108 ? -0.026 -9.109 -5.599 1.00 98.31 108 MET A C 1
ATOM 854 O O . MET A 1 108 ? -0.062 -10.336 -5.627 1.00 98.31 108 MET A O 1
ATOM 858 N N . GLY A 1 109 ? -0.158 -8.392 -6.711 1.00 97.75 109 GLY A N 1
ATOM 859 C CA . GLY A 1 109 ? -0.254 -8.981 -8.047 1.00 97.75 109 GLY A CA 1
ATOM 860 C C . GLY A 1 109 ? 1.124 -9.217 -8.658 1.00 97.75 109 GLY A C 1
ATOM 861 O O . GLY A 1 109 ? 2.049 -8.445 -8.410 1.00 97.75 109 GLY A O 1
ATOM 862 N N . ARG A 1 110 ? 1.256 -10.230 -9.527 1.00 96.25 110 ARG A N 1
ATOM 863 C CA . ARG A 1 110 ? 2.539 -10.591 -10.172 1.00 96.25 110 ARG A CA 1
ATOM 864 C C . ARG A 1 110 ? 3.315 -9.388 -10.736 1.00 96.25 110 ARG A C 1
ATOM 866 O O . ARG A 1 110 ? 4.492 -9.256 -10.444 1.00 96.25 110 ARG A O 1
ATOM 873 N N . LYS A 1 111 ? 2.667 -8.474 -11.475 1.00 94.12 111 LYS A N 1
ATOM 874 C CA . LYS A 1 111 ? 3.326 -7.268 -12.033 1.00 94.12 111 LYS A CA 1
ATOM 875 C C . LYS A 1 111 ? 3.979 -6.385 -10.953 1.00 94.12 111 LYS A C 1
ATOM 877 O O . LYS A 1 111 ? 5.072 -5.865 -11.156 1.00 94.12 111 LYS A O 1
ATOM 882 N N . THR A 1 112 ? 3.321 -6.235 -9.803 1.00 95.06 112 THR A N 1
ATOM 883 C CA . THR A 1 112 ? 3.833 -5.470 -8.657 1.00 95.06 112 THR A CA 1
ATOM 884 C C . THR A 1 112 ? 5.017 -6.181 -8.017 1.00 95.06 112 THR A C 1
ATOM 886 O O . THR A 1 112 ? 6.021 -5.531 -7.737 1.00 95.06 112 THR A O 1
ATOM 889 N N . PHE A 1 113 ? 4.959 -7.510 -7.882 1.00 96.50 113 PHE A N 1
ATOM 890 C CA . PHE A 1 113 ? 6.123 -8.288 -7.462 1.00 96.50 113 PHE A CA 1
ATOM 891 C C . PHE A 1 113 ? 7.309 -8.100 -8.421 1.00 96.50 113 PHE A C 1
ATOM 893 O O . PHE A 1 113 ? 8.408 -7.816 -7.958 1.00 96.50 113 PHE A O 1
ATOM 900 N N . ASP A 1 114 ? 7.093 -8.149 -9.741 1.00 93.75 114 ASP A N 1
ATOM 901 C CA . ASP A 1 114 ? 8.158 -7.929 -10.733 1.00 93.75 114 ASP A CA 1
ATOM 902 C C . ASP A 1 114 ? 8.801 -6.531 -10.610 1.00 93.75 114 ASP A C 1
ATOM 904 O O . ASP A 1 114 ? 10.004 -6.385 -10.815 1.00 93.75 114 ASP A O 1
ATOM 908 N N . SER A 1 115 ? 8.021 -5.498 -10.250 1.00 91.19 115 SER A N 1
ATOM 909 C CA . SER A 1 115 ? 8.542 -4.143 -9.983 1.00 91.19 115 SER A CA 1
ATOM 910 C C . SER A 1 115 ? 9.407 -4.076 -8.722 1.00 91.19 115 SER A C 1
ATOM 912 O O . SER A 1 115 ? 10.298 -3.228 -8.638 1.00 91.19 115 SER A O 1
ATOM 914 N N . ILE A 1 116 ? 9.115 -4.907 -7.721 1.00 92.81 116 ILE A N 1
ATOM 915 C CA . ILE A 1 116 ? 9.871 -4.996 -6.466 1.00 92.81 116 ILE A CA 1
ATOM 916 C C . ILE A 1 116 ? 11.123 -5.870 -6.668 1.00 92.81 116 ILE A C 1
ATOM 918 O O . ILE A 1 116 ? 12.191 -5.586 -6.118 1.00 92.81 116 ILE A O 1
ATOM 922 N N . GLY A 1 117 ? 10.996 -6.911 -7.493 1.00 93.19 117 GLY A N 1
ATOM 923 C CA . GLY A 1 117 ? 12.044 -7.824 -7.941 1.00 93.19 117 GLY A CA 1
ATOM 924 C C . GLY A 1 117 ? 12.381 -8.971 -6.981 1.00 93.19 117 GLY A C 1
ATOM 925 O O . GLY A 1 117 ? 13.167 -9.835 -7.358 1.00 93.19 117 GLY A O 1
ATOM 926 N N . LYS A 1 118 ? 11.844 -8.984 -5.751 1.00 94.31 118 LYS A N 1
ATOM 927 C CA . LYS A 1 118 ? 12.103 -10.014 -4.721 1.00 94.31 118 LYS A CA 1
ATOM 928 C C . LYS A 1 118 ? 11.146 -9.901 -3.517 1.00 94.31 118 LYS A C 1
ATOM 930 O O . LYS A 1 118 ? 10.550 -8.838 -3.334 1.00 94.31 118 LYS A O 1
ATOM 935 N N . PRO A 1 119 ? 11.051 -10.924 -2.642 1.00 94.69 119 PRO A N 1
ATOM 936 C CA . PRO A 1 119 ? 10.349 -10.806 -1.362 1.00 94.69 119 PRO A CA 1
ATOM 937 C C . PRO A 1 119 ? 10.969 -9.708 -0.484 1.00 94.69 119 PRO A C 1
ATOM 939 O O . PRO A 1 119 ? 12.187 -9.495 -0.503 1.00 94.69 119 PRO A O 1
ATOM 942 N N . LEU A 1 120 ? 10.153 -9.019 0.318 1.00 93.75 120 LEU A N 1
ATOM 943 C CA . LEU A 1 120 ? 10.650 -7.998 1.246 1.00 93.75 120 LEU A CA 1
ATOM 944 C C . LEU A 1 120 ? 10.986 -8.623 2.614 1.00 93.75 120 LEU A C 1
ATOM 946 O O . LEU A 1 120 ? 10.088 -9.165 3.252 1.00 93.75 120 LEU A O 1
ATOM 950 N N . PRO A 1 121 ? 12.233 -8.515 3.122 1.00 95.19 121 PRO A N 1
ATOM 951 C CA . PRO A 1 121 ? 12.619 -9.138 4.390 1.00 95.19 121 PRO A CA 1
ATOM 952 C C . PRO A 1 121 ? 11.729 -8.721 5.567 1.00 95.19 121 PRO A C 1
ATOM 954 O O . PRO A 1 121 ? 11.353 -7.548 5.677 1.00 95.19 121 PRO A O 1
ATOM 957 N N . GLY A 1 122 ? 11.416 -9.679 6.443 1.00 96.31 122 GLY A N 1
ATOM 958 C CA . GLY A 1 122 ? 10.536 -9.480 7.600 1.00 96.31 122 GLY A CA 1
ATOM 959 C C . GLY A 1 122 ? 9.040 -9.399 7.271 1.00 96.31 122 GLY A C 1
ATOM 960 O O . GLY A 1 122 ? 8.294 -8.882 8.092 1.00 96.31 122 GLY A O 1
ATOM 961 N N . ARG A 1 123 ? 8.611 -9.848 6.081 1.00 97.56 123 ARG A N 1
ATOM 962 C CA . ARG A 1 123 ? 7.207 -9.920 5.633 1.00 97.56 123 ARG A CA 1
ATOM 963 C C . ARG A 1 123 ? 6.951 -11.172 4.808 1.00 97.56 123 ARG A C 1
ATOM 965 O O . ARG A 1 123 ? 7.778 -11.527 3.966 1.00 97.56 123 ARG A O 1
ATOM 972 N N . THR A 1 124 ? 5.777 -11.774 4.966 1.00 97.94 124 THR A N 1
ATOM 973 C CA . THR A 1 124 ? 5.332 -12.859 4.081 1.00 97.94 124 THR A CA 1
ATOM 974 C C . THR A 1 124 ? 4.779 -12.259 2.791 1.00 97.94 124 THR A C 1
ATOM 976 O O . THR A 1 124 ? 3.899 -11.403 2.823 1.00 97.94 124 THR A O 1
ATOM 979 N N . THR A 1 125 ? 5.293 -12.682 1.636 1.00 98.25 125 THR A N 1
ATOM 980 C CA . THR A 1 125 ? 4.844 -12.171 0.329 1.00 98.25 125 THR A CA 1
ATOM 981 C C . THR A 1 125 ? 3.869 -13.155 -0.314 1.00 98.25 125 THR A C 1
ATOM 983 O O . THR A 1 125 ? 4.222 -14.313 -0.527 1.00 98.25 125 THR A O 1
ATOM 986 N N . VAL A 1 126 ? 2.654 -12.701 -0.634 1.00 98.38 126 VAL A N 1
ATOM 987 C CA . VAL A 1 126 ? 1.588 -13.506 -1.250 1.00 98.38 126 VAL A CA 1
ATOM 988 C C . VAL A 1 126 ? 1.277 -12.959 -2.643 1.00 98.38 126 VAL A C 1
ATOM 990 O O . VAL A 1 126 ? 0.826 -11.822 -2.790 1.00 98.38 126 VAL A O 1
ATOM 993 N N . ILE A 1 127 ? 1.527 -13.758 -3.682 1.00 98.38 127 ILE A N 1
ATOM 994 C CA . ILE A 1 127 ? 1.436 -13.334 -5.084 1.00 98.38 127 ILE A CA 1
ATOM 995 C C . ILE A 1 127 ? 0.179 -13.908 -5.736 1.00 98.38 127 ILE A C 1
ATOM 997 O O . ILE A 1 127 ? 0.082 -15.108 -6.002 1.00 98.38 127 ILE A O 1
ATOM 1001 N N . VAL A 1 128 ? -0.758 -13.026 -6.080 1.00 98.12 128 VAL A N 1
ATOM 1002 C CA . VAL A 1 128 ? -1.945 -13.351 -6.875 1.00 98.12 128 VAL A CA 1
ATOM 1003 C C . VAL A 1 128 ? -1.561 -13.438 -8.355 1.00 98.12 128 VAL A C 1
ATOM 1005 O O . VAL A 1 128 ? -1.091 -12.467 -8.962 1.00 98.12 128 VAL A O 1
ATOM 1008 N N . THR A 1 129 ? -1.769 -14.609 -8.960 1.00 97.12 129 THR A N 1
ATOM 1009 C CA . THR A 1 129 ? -1.452 -14.882 -10.368 1.00 97.12 129 THR A CA 1
ATOM 1010 C C . THR A 1 129 ? -2.428 -15.868 -11.009 1.00 97.12 129 THR A C 1
ATOM 1012 O O . THR A 1 129 ? -2.874 -16.828 -10.386 1.00 97.12 129 THR A O 1
ATOM 1015 N N . ARG A 1 130 ? -2.711 -15.677 -12.305 1.00 93.94 130 ARG A N 1
ATOM 1016 C CA . ARG A 1 130 ? -3.451 -16.650 -13.134 1.00 93.94 130 ARG A CA 1
ATOM 1017 C C . ARG A 1 130 ? -2.572 -17.829 -13.585 1.00 93.94 130 ARG A C 1
ATOM 1019 O O . ARG A 1 130 ? -3.093 -18.855 -14.009 1.00 93.94 130 ARG A O 1
ATOM 1026 N N . GLY A 1 131 ? -1.245 -17.691 -13.514 1.00 92.81 131 GLY A N 1
ATOM 1027 C CA . GLY A 1 131 ? -0.295 -18.728 -13.922 1.00 92.81 131 GLY A CA 1
ATOM 1028 C C . GLY A 1 131 ? -0.133 -19.805 -12.852 1.00 92.81 131 GLY A C 1
ATOM 1029 O O . GLY A 1 131 ? 0.714 -19.661 -11.978 1.00 92.81 131 GLY A O 1
ATOM 1030 N N . ARG A 1 132 ? -0.916 -20.889 -12.936 1.00 92.31 132 ARG A N 1
ATOM 1031 C CA . ARG A 1 132 ? -0.925 -21.992 -11.949 1.00 92.31 132 ARG A CA 1
ATOM 1032 C C . ARG A 1 132 ? 0.412 -22.723 -11.778 1.00 92.31 132 ARG A C 1
ATOM 1034 O O . ARG A 1 132 ? 0.682 -23.243 -10.704 1.00 92.31 132 ARG A O 1
ATOM 1041 N N . ASN A 1 133 ? 1.259 -22.722 -12.806 1.00 92.44 133 ASN A N 1
ATOM 1042 C CA . ASN A 1 133 ? 2.561 -23.398 -12.776 1.00 92.44 133 ASN A CA 1
ATOM 1043 C C . ASN A 1 133 ? 3.707 -22.473 -12.316 1.00 92.44 133 ASN A C 1
ATOM 1045 O O . ASN A 1 133 ? 4.851 -22.915 -12.240 1.00 92.44 133 ASN A O 1
ATOM 1049 N N . LEU A 1 134 ? 3.430 -21.191 -12.037 1.00 91.31 134 LEU A N 1
ATOM 1050 C CA . LEU A 1 134 ? 4.439 -20.239 -11.574 1.00 91.31 134 LEU A CA 1
ATOM 1051 C C . LEU A 1 134 ? 4.742 -20.472 -10.089 1.00 91.31 134 LEU A C 1
ATOM 1053 O O . LEU A 1 134 ? 3.852 -20.356 -9.249 1.00 91.31 134 LEU A O 1
ATOM 1057 N N . LYS A 1 135 ? 6.013 -20.725 -9.776 1.00 93.75 135 LYS A N 1
ATOM 1058 C CA . LYS A 1 135 ? 6.560 -20.708 -8.415 1.00 93.75 135 LYS A CA 1
ATOM 1059 C C . LYS A 1 135 ? 7.610 -19.606 -8.315 1.00 93.75 135 LYS A C 1
ATOM 1061 O O . LYS A 1 135 ? 8.312 -19.342 -9.289 1.00 93.75 135 LYS A O 1
ATOM 1066 N N . ILE A 1 136 ? 7.676 -18.957 -7.158 1.00 94.69 136 ILE A N 1
ATOM 1067 C CA . ILE A 1 136 ? 8.637 -17.900 -6.834 1.00 94.69 136 ILE A CA 1
ATOM 1068 C C . ILE A 1 136 ? 9.111 -18.172 -5.407 1.00 94.69 136 ILE A C 1
ATOM 1070 O O . ILE A 1 136 ? 8.293 -18.237 -4.489 1.00 94.69 136 ILE A O 1
ATOM 1074 N N . ASP A 1 137 ? 10.415 -18.353 -5.225 1.00 94.75 137 ASP A N 1
ATOM 1075 C CA . ASP A 1 137 ? 10.968 -18.753 -3.932 1.00 94.75 137 ASP A CA 1
ATOM 1076 C C . ASP A 1 137 ? 10.791 -17.652 -2.874 1.00 94.75 137 ASP A C 1
ATOM 1078 O O . ASP A 1 137 ? 10.871 -16.453 -3.154 1.00 94.75 137 ASP A O 1
ATOM 1082 N N . GLY A 1 138 ? 10.495 -18.066 -1.640 1.00 94.31 138 GLY A N 1
ATOM 1083 C CA . GLY A 1 138 ? 10.148 -17.152 -0.547 1.00 94.31 138 GLY A CA 1
ATOM 1084 C C . GLY A 1 138 ? 8.784 -16.455 -0.688 1.00 94.31 138 GLY A C 1
ATOM 1085 O O . GLY A 1 138 ? 8.516 -15.524 0.071 1.00 94.31 138 GLY A O 1
ATOM 1086 N N . CYS A 1 139 ? 7.925 -16.881 -1.624 1.00 97.19 139 CYS A N 1
ATOM 1087 C CA . CYS A 1 139 ? 6.562 -16.366 -1.786 1.00 97.19 139 CYS A CA 1
ATOM 1088 C C . CYS A 1 139 ? 5.502 -17.467 -1.662 1.00 97.19 139 CYS A C 1
ATOM 1090 O O . CYS A 1 139 ? 5.694 -18.596 -2.113 1.00 97.19 139 CYS A O 1
ATOM 1092 N N . LEU A 1 140 ? 4.337 -17.105 -1.125 1.00 97.62 140 LEU A N 1
ATOM 1093 C CA . LEU A 1 140 ? 3.116 -17.897 -1.247 1.00 97.62 140 LEU A CA 1
ATOM 1094 C C . LEU A 1 140 ? 2.423 -17.537 -2.568 1.00 97.62 140 LEU A C 1
ATOM 1096 O O . LEU A 1 140 ?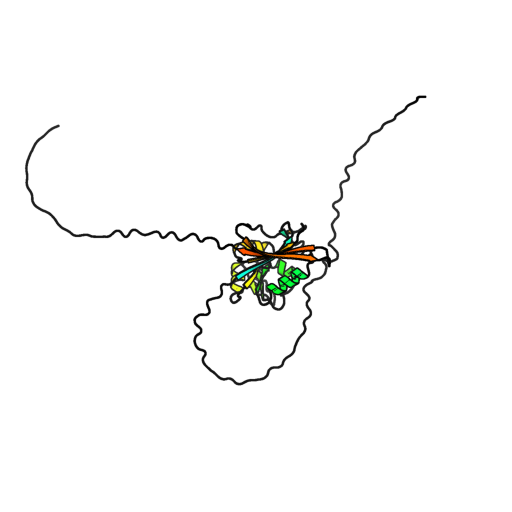 2.318 -16.361 -2.919 1.00 97.62 140 LEU A O 1
ATOM 1100 N N . MET A 1 141 ? 1.930 -18.534 -3.302 1.00 97.81 141 MET A N 1
ATOM 1101 C CA . MET A 1 141 ? 1.253 -18.331 -4.588 1.00 97.81 141 MET A CA 1
ATOM 1102 C C . MET A 1 141 ? -0.260 -18.508 -4.428 1.00 97.81 141 MET A C 1
ATOM 1104 O O . MET A 1 141 ? -0.709 -19.499 -3.856 1.00 97.81 141 MET A O 1
ATOM 1108 N N . ALA A 1 142 ? -1.046 -17.571 -4.959 1.00 97.62 142 ALA A N 1
ATOM 1109 C CA . ALA A 1 142 ? -2.507 -17.585 -4.892 1.00 97.62 142 ALA A CA 1
ATOM 1110 C C . ALA A 1 142 ? -3.144 -17.362 -6.274 1.00 97.62 142 ALA A C 1
ATOM 1112 O O . ALA A 1 142 ? -2.581 -16.688 -7.140 1.00 97.62 142 ALA A O 1
ATOM 1113 N N . HIS A 1 143 ? -4.347 -17.909 -6.478 1.00 97.06 143 HIS A N 1
ATOM 1114 C CA . HIS A 1 143 ? -5.052 -17.868 -7.771 1.00 97.06 143 HIS A CA 1
ATOM 1115 C C . HIS A 1 143 ? -6.389 -17.114 -7.743 1.00 97.06 143 HIS A C 1
ATOM 1117 O O . HIS A 1 143 ? -6.983 -16.880 -8.795 1.00 97.06 143 HIS A O 1
ATOM 1123 N N . SER A 1 144 ? -6.823 -16.670 -6.563 1.00 96.81 144 SER A N 1
ATOM 1124 C CA . SER A 1 144 ? -7.920 -15.721 -6.361 1.00 96.81 144 SER A CA 1
ATOM 1125 C C . SER A 1 144 ? -7.592 -14.789 -5.188 1.00 96.81 144 SER A C 1
ATOM 1127 O O . SER A 1 144 ? -6.677 -15.064 -4.407 1.00 96.81 144 SER A O 1
ATOM 1129 N N . MET A 1 145 ? -8.346 -13.696 -5.044 1.00 97.31 145 MET A N 1
ATOM 1130 C CA . MET A 1 145 ? -8.245 -12.814 -3.874 1.00 97.31 145 MET A CA 1
ATOM 1131 C C . MET A 1 145 ? -8.616 -13.562 -2.583 1.00 97.31 145 MET A C 1
ATOM 1133 O O . MET A 1 145 ? -7.944 -13.435 -1.564 1.00 97.31 145 MET A O 1
ATOM 1137 N N . GLN A 1 146 ? -9.645 -14.408 -2.646 1.00 95.88 146 GLN A N 1
ATOM 1138 C CA . GLN A 1 146 ? -10.124 -15.212 -1.526 1.00 95.88 146 GLN A CA 1
ATOM 1139 C C . GLN A 1 146 ? -9.070 -16.227 -1.068 1.00 95.88 146 GLN A C 1
ATOM 1141 O O . GLN A 1 146 ? -8.894 -16.417 0.130 1.00 95.88 146 GLN A O 1
ATOM 1146 N N . ASP A 1 147 ? -8.345 -16.860 -1.992 1.00 96.75 147 ASP A N 1
ATOM 1147 C CA . ASP A 1 147 ? -7.281 -17.809 -1.641 1.00 96.75 147 ASP A CA 1
ATOM 1148 C C . ASP A 1 147 ? -6.036 -17.104 -1.092 1.00 96.75 147 ASP A C 1
ATOM 1150 O O . ASP A 1 147 ? -5.389 -17.637 -0.196 1.00 96.75 147 ASP A O 1
ATOM 1154 N N . ALA A 1 148 ? -5.741 -15.884 -1.554 1.00 97.56 148 ALA A N 1
ATOM 1155 C CA . ALA A 1 148 ? -4.684 -15.060 -0.972 1.00 97.56 148 ALA A CA 1
ATOM 1156 C C . ALA A 1 148 ? -5.002 -14.668 0.479 1.00 97.56 148 ALA A C 1
ATOM 1158 O O . ALA A 1 148 ? -4.141 -14.795 1.339 1.00 97.56 148 ALA A O 1
ATOM 1159 N N . ILE A 1 149 ? -6.247 -14.273 0.769 1.00 96.50 149 ILE A N 1
ATOM 1160 C CA . ILE A 1 149 ? -6.700 -13.960 2.135 1.00 96.50 149 ILE A CA 1
ATOM 1161 C C . ILE A 1 149 ? -6.646 -15.212 3.032 1.00 96.50 149 ILE A C 1
ATOM 1163 O O . ILE A 1 149 ? -6.145 -15.136 4.152 1.00 96.50 149 ILE A O 1
ATOM 1167 N N . LYS A 1 150 ? -7.081 -16.386 2.539 1.00 95.81 150 LYS A N 1
ATOM 1168 C CA . LYS A 1 150 ? -6.951 -17.669 3.267 1.00 95.81 150 LYS A CA 1
ATOM 1169 C C . LYS A 1 150 ? -5.493 -18.031 3.566 1.00 95.81 150 LYS A C 1
ATOM 1171 O O . LYS A 1 150 ? -5.219 -18.569 4.634 1.00 95.81 150 LYS A O 1
ATOM 1176 N N . ALA A 1 151 ? -4.570 -17.757 2.641 1.00 95.88 151 ALA A N 1
ATOM 1177 C CA . ALA A 1 151 ? -3.147 -18.060 2.803 1.00 95.88 151 ALA A CA 1
ATOM 1178 C C . ALA A 1 151 ? -2.465 -17.235 3.912 1.00 95.88 151 ALA A C 1
ATOM 1180 O O . ALA A 1 151 ? -1.388 -17.614 4.361 1.00 95.88 151 ALA A O 1
ATOM 1181 N N . CYS A 1 152 ? -3.098 -16.155 4.379 1.00 96.06 152 CYS A N 1
ATOM 1182 C CA . CYS A 1 152 ? -2.637 -15.327 5.494 1.00 96.06 152 CYS A CA 1
ATOM 1183 C C . CYS A 1 152 ? -3.296 -15.688 6.844 1.00 96.06 152 CYS A C 1
ATOM 1185 O O . CYS A 1 152 ? -3.265 -14.894 7.786 1.00 96.06 152 CYS A O 1
ATOM 1187 N N . ALA A 1 153 ? -3.956 -16.847 6.952 1.00 89.62 153 ALA A N 1
ATOM 1188 C CA . ALA A 1 153 ? -4.621 -17.261 8.185 1.00 89.62 153 ALA A CA 1
ATOM 1189 C C . ALA A 1 153 ? -3.629 -17.380 9.359 1.00 89.62 153 ALA A C 1
ATOM 1191 O O . ALA A 1 153 ? -2.636 -18.098 9.275 1.00 89.62 153 ALA A O 1
ATOM 1192 N N . GLY A 1 154 ? -3.938 -16.702 10.468 1.00 90.06 154 GLY A N 1
ATOM 1193 C CA . GLY A 1 154 ? -3.072 -16.610 11.650 1.00 90.06 154 GLY A CA 1
ATOM 1194 C C . GLY A 1 154 ? -2.402 -15.243 11.818 1.00 90.06 154 GLY A C 1
ATOM 1195 O O . GLY A 1 154 ? -1.935 -14.944 12.913 1.00 90.06 154 GLY A O 1
ATOM 1196 N N . ASP A 1 155 ? -2.413 -14.398 10.784 1.00 94.81 155 ASP A N 1
ATOM 1197 C CA . ASP A 1 155 ? -2.108 -12.973 10.926 1.00 94.81 155 ASP A CA 1
ATOM 1198 C C . ASP A 1 155 ? -3.256 -12.233 11.642 1.00 94.81 155 ASP A C 1
ATOM 1200 O O . ASP A 1 155 ? -4.420 -12.639 11.563 1.00 94.81 155 ASP A O 1
ATOM 1204 N N . SER A 1 156 ? -2.940 -11.135 12.330 1.00 94.62 156 SER A N 1
ATOM 1205 C CA . SER A 1 156 ? -3.934 -10.199 12.867 1.00 94.62 156 SER A CA 1
ATOM 1206 C C . SER A 1 156 ? -4.329 -9.132 11.843 1.00 94.62 156 SER A C 1
ATOM 1208 O O . SER A 1 156 ? -5.462 -8.646 11.875 1.00 94.62 156 SER A O 1
ATOM 1210 N N . GLU A 1 157 ? -3.428 -8.787 10.919 1.00 97.19 157 GLU A N 1
ATOM 1211 C CA . GLU A 1 157 ? -3.649 -7.770 9.895 1.00 97.19 157 GLU A CA 1
ATOM 1212 C C . GLU A 1 157 ? -2.905 -8.098 8.598 1.00 97.19 157 GLU A C 1
ATOM 1214 O O . GLU A 1 157 ? -1.716 -8.391 8.603 1.00 97.19 157 GLU A O 1
ATOM 1219 N N . VAL A 1 158 ? -3.593 -8.007 7.460 1.00 97.88 158 VAL A N 1
ATOM 1220 C CA . VAL A 1 158 ? -3.007 -8.296 6.142 1.00 97.88 158 VAL A CA 1
ATOM 1221 C C . VAL A 1 158 ? -3.071 -7.080 5.242 1.00 97.88 158 VAL A C 1
ATOM 1223 O O . VAL A 1 158 ? -4.082 -6.384 5.201 1.00 97.88 158 VAL A O 1
ATOM 1226 N N . PHE A 1 159 ? -2.000 -6.838 4.490 1.00 98.56 159 PHE A N 1
ATOM 1227 C CA . PHE A 1 159 ? -1.859 -5.641 3.667 1.00 98.56 159 PHE A CA 1
ATOM 1228 C C . PHE A 1 159 ? -2.010 -5.963 2.184 1.00 98.56 159 PHE A C 1
ATOM 1230 O O . PHE A 1 159 ? -1.173 -6.641 1.587 1.00 98.56 159 PHE A O 1
ATOM 1237 N N . ILE A 1 160 ? -3.051 -5.428 1.552 1.00 98.50 160 ILE A N 1
ATOM 1238 C CA . ILE A 1 160 ? -3.157 -5.384 0.098 1.00 98.50 160 ILE A CA 1
ATOM 1239 C C . ILE A 1 160 ? -2.271 -4.247 -0.416 1.00 98.50 160 ILE A C 1
ATOM 1241 O O . ILE A 1 160 ? -2.541 -3.079 -0.138 1.00 98.50 160 ILE A O 1
ATOM 1245 N N . VAL A 1 161 ? -1.239 -4.589 -1.192 1.00 97.88 161 VAL A N 1
ATOM 1246 C CA . VAL A 1 161 ? -0.228 -3.638 -1.707 1.00 97.88 161 VAL A CA 1
ATOM 1247 C C . VAL A 1 161 ? -0.272 -3.487 -3.240 1.00 97.88 161 VAL A C 1
ATOM 1249 O O . VAL A 1 161 ? 0.667 -3.004 -3.874 1.00 97.88 161 VAL A O 1
ATOM 1252 N N . GLY A 1 162 ? -1.386 -3.903 -3.853 1.00 93.38 162 GLY A N 1
ATOM 1253 C CA . GLY A 1 162 ? -1.735 -3.603 -5.245 1.00 93.38 162 GLY A CA 1
ATOM 1254 C C . GLY A 1 162 ? -1.128 -4.538 -6.299 1.00 93.38 162 GLY A C 1
ATOM 1255 O O . GLY A 1 162 ? -0.743 -5.670 -6.017 1.00 93.38 162 GLY A O 1
ATOM 1256 N N . GLY A 1 163 ? -1.035 -4.134 -7.569 1.00 94.81 163 GLY A N 1
ATOM 1257 C CA . GLY A 1 163 ? -1.445 -2.854 -8.166 1.00 94.81 163 GLY A CA 1
ATOM 1258 C C . GLY A 1 163 ? -2.938 -2.748 -8.508 1.00 94.81 163 GLY A C 1
ATOM 1259 O O . GLY A 1 163 ? -3.776 -3.354 -7.846 1.00 94.81 163 GLY A O 1
ATOM 1260 N N . ALA A 1 164 ? -3.269 -1.982 -9.556 1.00 95.50 164 ALA A N 1
ATOM 1261 C CA . ALA A 1 164 ? -4.643 -1.595 -9.921 1.00 95.50 164 ALA A CA 1
ATOM 1262 C C . ALA A 1 164 ? -5.652 -2.763 -9.966 1.00 95.50 164 ALA A C 1
ATOM 1264 O O . ALA A 1 164 ? -6.700 -2.688 -9.322 1.00 95.50 164 ALA A O 1
ATOM 1265 N N . ASP A 1 165 ? -5.318 -3.864 -10.653 1.00 96.25 165 ASP A N 1
ATOM 1266 C CA . ASP A 1 165 ? -6.176 -5.058 -10.758 1.00 96.25 165 ASP A CA 1
ATOM 1267 C C . ASP A 1 165 ? -6.518 -5.646 -9.374 1.00 96.25 165 ASP A C 1
ATOM 1269 O O . ASP A 1 165 ? -7.624 -6.132 -9.146 1.00 96.25 165 ASP A O 1
ATOM 1273 N N . ILE A 1 166 ? -5.559 -5.609 -8.447 1.00 98.00 166 ILE A N 1
ATOM 1274 C CA . ILE A 1 166 ? -5.645 -6.191 -7.102 1.00 98.00 166 ILE A CA 1
ATOM 1275 C C . ILE A 1 166 ? -6.434 -5.271 -6.173 1.00 98.00 166 ILE A C 1
ATOM 1277 O O . ILE A 1 166 ? -7.354 -5.747 -5.515 1.00 98.00 166 ILE A O 1
ATOM 1281 N N . TYR A 1 167 ? -6.161 -3.962 -6.196 1.00 98.00 167 TYR A N 1
ATOM 1282 C CA . TYR A 1 167 ? -6.964 -2.969 -5.473 1.00 98.00 167 TYR A CA 1
ATOM 1283 C C . TYR A 1 167 ? -8.436 -3.001 -5.909 1.00 98.00 167 TYR A C 1
ATOM 1285 O O . TYR A 1 167 ? -9.332 -2.928 -5.074 1.00 98.00 167 TYR A O 1
ATOM 1293 N N . THR A 1 168 ? -8.698 -3.178 -7.208 1.00 97.19 168 THR A N 1
ATOM 1294 C CA . THR A 1 168 ? -10.065 -3.289 -7.748 1.00 97.19 168 THR A CA 1
ATOM 1295 C C . THR A 1 168 ? -10.783 -4.543 -7.231 1.00 97.19 168 THR A C 1
ATOM 1297 O O . THR A 1 168 ? -11.972 -4.489 -6.932 1.00 97.19 168 THR A O 1
ATOM 1300 N N . GLN A 1 169 ? -10.063 -5.658 -7.063 1.00 96.25 169 GLN A N 1
ATOM 1301 C CA . GLN A 1 169 ? -10.595 -6.896 -6.478 1.00 96.25 169 GLN A CA 1
ATOM 1302 C C . GLN A 1 169 ? -10.756 -6.839 -4.948 1.00 96.25 169 GLN A C 1
ATOM 1304 O O . GLN A 1 169 ? -11.573 -7.581 -4.407 1.00 96.25 169 GLN A O 1
ATOM 1309 N N . SER A 1 170 ? -9.987 -6.003 -4.241 1.00 96.56 170 SER A N 1
ATOM 1310 C CA . SER A 1 170 ? -9.952 -5.986 -2.772 1.00 96.56 170 SER A CA 1
ATOM 1311 C C . SER A 1 170 ? -10.724 -4.844 -2.111 1.00 96.56 170 SER A C 1
ATOM 1313 O O . SER A 1 170 ? -11.063 -4.979 -0.941 1.00 96.56 170 SER A O 1
ATOM 1315 N N . LEU A 1 171 ? -11.016 -3.735 -2.803 1.00 95.62 171 LEU A N 1
ATOM 1316 C CA . LEU A 1 171 ? -11.582 -2.512 -2.201 1.00 95.62 171 LEU A CA 1
ATOM 1317 C C . LEU A 1 171 ? -12.883 -2.750 -1.402 1.00 95.62 171 LEU A C 1
ATOM 1319 O O . LEU A 1 171 ? -13.120 -2.113 -0.374 1.00 95.62 171 LEU A O 1
ATOM 1323 N N . GLN A 1 172 ? -13.715 -3.699 -1.834 1.00 93.56 172 GLN A N 1
ATOM 1324 C CA . GLN A 1 172 ? -14.937 -4.060 -1.105 1.00 93.56 172 GLN A CA 1
ATOM 1325 C C . GLN A 1 172 ? -14.680 -4.977 0.104 1.00 93.56 172 GLN A C 1
ATOM 1327 O O . GLN A 1 172 ? -15.472 -4.965 1.043 1.00 93.56 172 GLN A O 1
ATOM 1332 N N . LEU A 1 173 ? -13.559 -5.704 0.119 1.00 94.12 173 LEU A N 1
ATOM 1333 C CA . LEU A 1 173 ? -13.175 -6.679 1.149 1.00 94.12 173 LEU A CA 1
ATOM 1334 C C . LEU A 1 173 ? -12.335 -6.081 2.292 1.00 94.12 173 LEU A C 1
ATOM 1336 O O . LEU A 1 173 ? -12.212 -6.716 3.329 1.00 94.12 173 LEU A O 1
ATOM 1340 N N . VAL A 1 174 ? -11.731 -4.905 2.092 1.00 95.69 174 VAL A N 1
ATOM 1341 C CA . VAL A 1 174 ? -10.841 -4.253 3.074 1.00 95.69 174 VAL A CA 1
ATOM 1342 C C . VAL A 1 174 ? -11.609 -3.434 4.119 1.00 95.69 174 VAL A C 1
ATOM 1344 O O . VAL A 1 174 ? -12.625 -2.817 3.798 1.00 95.69 174 VAL A O 1
ATOM 1347 N N . ASP A 1 175 ? -11.100 -3.384 5.347 1.00 95.50 175 ASP A N 1
ATOM 1348 C CA . ASP A 1 175 ? -11.650 -2.644 6.494 1.00 95.50 175 ASP A CA 1
ATOM 1349 C C . ASP A 1 175 ? -11.028 -1.247 6.649 1.00 95.50 175 ASP A C 1
ATOM 1351 O O . ASP A 1 175 ? -11.691 -0.307 7.092 1.00 95.50 175 ASP A O 1
ATOM 1355 N N . THR A 1 176 ? -9.751 -1.110 6.269 1.00 97.19 176 THR A N 1
ATOM 1356 C CA . THR A 1 176 ? -8.937 0.106 6.434 1.00 97.19 176 THR A CA 1
ATOM 1357 C C . THR A 1 176 ? -8.195 0.433 5.137 1.00 97.19 176 THR A C 1
ATOM 1359 O O . THR A 1 176 ? -7.654 -0.467 4.493 1.00 97.19 176 THR A O 1
ATOM 1362 N N . LEU A 1 177 ? -8.121 1.715 4.766 1.00 98.06 177 LEU A N 1
ATOM 1363 C CA . LEU A 1 177 ? -7.221 2.224 3.726 1.00 98.06 177 LEU A CA 1
ATOM 1364 C C . LEU A 1 177 ? -6.161 3.125 4.371 1.00 98.06 177 LEU A C 1
ATOM 1366 O O . LEU A 1 177 ? -6.498 4.146 4.969 1.00 98.06 177 LEU A O 1
ATOM 1370 N N . TYR A 1 178 ? -4.891 2.783 4.189 1.00 98.56 178 TYR A N 1
ATOM 1371 C CA . TYR A 1 178 ? -3.741 3.648 4.434 1.00 98.56 178 TYR A CA 1
ATOM 1372 C C . TYR A 1 178 ? -3.334 4.279 3.099 1.00 98.56 178 TYR A C 1
ATOM 1374 O O . TYR A 1 178 ? -2.823 3.597 2.208 1.00 98.56 178 TYR A O 1
ATOM 1382 N N . ILE A 1 179 ? -3.618 5.567 2.927 1.00 98.38 179 ILE A N 1
ATOM 1383 C CA . ILE A 1 179 ? -3.438 6.284 1.664 1.00 98.38 179 ILE A CA 1
ATOM 1384 C C . ILE A 1 179 ? -2.408 7.396 1.839 1.00 98.38 179 ILE A C 1
ATOM 1386 O O . ILE A 1 179 ? -2.631 8.337 2.597 1.00 98.38 179 ILE A O 1
ATOM 1390 N N . THR A 1 180 ? -1.321 7.336 1.074 1.00 98.44 180 THR A N 1
ATOM 1391 C CA . THR A 1 180 ? -0.413 8.472 0.885 1.00 98.44 180 THR A CA 1
ATOM 1392 C C . THR A 1 180 ? -0.930 9.311 -0.289 1.00 98.44 180 THR A C 1
ATOM 1394 O O . THR A 1 180 ? -0.663 9.003 -1.453 1.00 98.44 180 THR A O 1
ATOM 1397 N N . GLU A 1 181 ? -1.723 10.348 -0.002 1.00 97.81 181 GLU A N 1
ATOM 1398 C CA . GLU A 1 181 ? -2.283 11.264 -1.005 1.00 97.81 181 GLU A CA 1
ATOM 1399 C C . GLU A 1 181 ? -1.210 12.271 -1.459 1.00 97.81 181 GLU A C 1
ATOM 1401 O O . GLU A 1 181 ? -0.949 13.259 -0.766 1.00 97.81 181 GLU A O 1
ATOM 1406 N N . ILE A 1 182 ? -0.602 12.063 -2.628 1.00 97.81 182 ILE A N 1
ATOM 1407 C CA . ILE A 1 182 ? 0.343 13.010 -3.237 1.00 97.81 182 ILE A CA 1
ATOM 1408 C C . ILE A 1 182 ? -0.443 14.182 -3.844 1.00 97.81 182 ILE A C 1
ATOM 1410 O O . ILE A 1 182 ? -1.301 13.988 -4.705 1.00 97.81 182 ILE A O 1
ATOM 1414 N N . GLN A 1 183 ? -0.142 15.413 -3.426 1.00 97.69 183 GLN A N 1
ATOM 1415 C CA . GLN A 1 183 ? -0.944 16.614 -3.716 1.00 97.69 183 GLN A CA 1
ATOM 1416 C C . GLN A 1 183 ? -0.674 17.236 -5.100 1.00 97.69 183 GLN A C 1
ATOM 1418 O O . GLN A 1 183 ? -0.725 18.452 -5.275 1.00 97.69 183 GLN A O 1
ATOM 1423 N N . GLN A 1 184 ? -0.405 16.399 -6.101 1.00 95.38 184 GLN A N 1
ATOM 1424 C CA . GLN A 1 184 ? -0.194 16.797 -7.492 1.00 95.38 184 GLN A CA 1
ATOM 1425 C C . GLN A 1 184 ? -0.840 15.776 -8.435 1.00 95.38 184 GLN A C 1
ATOM 1427 O O . GLN A 1 184 ? -1.009 14.609 -8.073 1.00 95.38 184 GLN A O 1
ATOM 1432 N N . ASP A 1 185 ? -1.171 16.201 -9.649 1.00 96.62 185 ASP A N 1
ATOM 1433 C CA . ASP A 1 185 ? -1.615 15.312 -10.722 1.00 96.62 185 ASP A CA 1
ATOM 1434 C C . ASP A 1 185 ? -0.392 14.734 -11.460 1.00 96.62 185 ASP A C 1
ATOM 1436 O O . ASP A 1 185 ? 0.618 15.421 -11.627 1.00 96.62 185 ASP A O 1
ATOM 1440 N N . VAL A 1 186 ? -0.442 13.455 -11.851 1.00 94.94 186 VAL A N 1
ATOM 1441 C CA . VAL A 1 186 ? 0.707 12.741 -12.446 1.00 94.94 186 VAL A CA 1
ATOM 1442 C C . VAL A 1 186 ? 0.260 11.836 -13.595 1.00 94.94 186 VAL A C 1
ATOM 1444 O O . VAL A 1 186 ? -0.708 11.088 -13.447 1.00 94.94 186 VAL A O 1
ATOM 1447 N N . ASP A 1 187 ? 0.976 11.859 -14.721 1.00 95.00 187 ASP A N 1
ATOM 1448 C CA . ASP A 1 187 ? 0.736 10.947 -15.848 1.00 95.00 187 ASP A CA 1
ATOM 1449 C C . ASP A 1 187 ? 1.024 9.484 -15.466 1.00 95.00 187 ASP A C 1
ATOM 1451 O O . ASP A 1 187 ? 2.049 9.174 -14.852 1.00 95.00 187 ASP A O 1
ATOM 1455 N N . GLY A 1 188 ? 0.141 8.563 -15.860 1.00 94.25 188 GLY A N 1
ATOM 1456 C CA . GLY A 1 188 ? 0.256 7.150 -15.501 1.00 94.25 188 GLY A CA 1
ATOM 1457 C C . GLY A 1 188 ? -0.582 6.204 -16.351 1.00 94.25 188 GLY A C 1
ATOM 1458 O O . GLY A 1 188 ? -1.496 6.614 -17.064 1.00 94.25 188 GLY A O 1
ATOM 1459 N N . ASP A 1 189 ? -0.261 4.915 -16.254 1.00 94.81 189 ASP A N 1
ATOM 1460 C CA . ASP A 1 189 ? -1.021 3.814 -16.861 1.00 94.81 189 ASP A CA 1
ATOM 1461 C C . ASP A 1 189 ? -1.803 2.993 -15.820 1.00 94.81 189 ASP A C 1
ATOM 1463 O O . ASP A 1 189 ? -2.807 2.363 -16.154 1.00 94.81 189 ASP A O 1
ATOM 1467 N N . ALA A 1 190 ? -1.408 3.057 -14.545 1.00 94.69 190 ALA A N 1
ATOM 1468 C CA . ALA A 1 190 ? -2.096 2.422 -13.430 1.00 94.69 190 ALA A CA 1
ATOM 1469 C C . ALA A 1 190 ? -2.738 3.472 -12.512 1.00 94.69 190 ALA A C 1
ATOM 1471 O O . ALA A 1 190 ? -2.073 4.400 -12.049 1.00 94.69 190 ALA A O 1
ATOM 1472 N N . HIS A 1 191 ? -4.020 3.277 -12.195 1.00 97.44 191 HIS A N 1
ATOM 1473 C CA . HIS A 1 191 ? -4.815 4.172 -11.350 1.00 97.44 191 HIS A CA 1
ATOM 1474 C C . HIS A 1 191 ? -5.470 3.398 -10.196 1.00 97.44 191 HIS A C 1
ATOM 1476 O O . HIS A 1 191 ? -5.806 2.221 -10.340 1.00 97.44 191 HIS A O 1
ATOM 1482 N N . PHE A 1 192 ? -5.668 4.056 -9.054 1.00 97.69 192 PHE A N 1
ATOM 1483 C CA . PHE A 1 192 ? -6.452 3.525 -7.942 1.00 97.69 192 PHE A CA 1
ATOM 1484 C C . PHE A 1 192 ? -7.953 3.561 -8.291 1.00 97.69 192 PHE A C 1
ATOM 1486 O O . PHE A 1 192 ? -8.411 4.572 -8.843 1.00 97.69 192 PHE A O 1
ATOM 1493 N N . PRO A 1 193 ? -8.745 2.510 -7.995 1.00 96.69 193 PRO A N 1
ATOM 1494 C CA . PRO A 1 193 ? -10.198 2.545 -8.169 1.00 96.69 193 PRO A CA 1
ATOM 1495 C C . PRO A 1 193 ? -10.841 3.735 -7.441 1.00 96.69 193 PRO A C 1
ATOM 1497 O O . PRO A 1 193 ? -10.327 4.239 -6.443 1.00 96.69 193 PRO A O 1
ATOM 1500 N N . ALA A 1 194 ? -11.980 4.205 -7.950 1.00 94.38 194 ALA A N 1
ATOM 1501 C CA . ALA A 1 194 ? -12.784 5.183 -7.225 1.00 94.38 194 ALA A CA 1
ATOM 1502 C C . ALA A 1 194 ? -13.439 4.504 -6.010 1.00 94.38 194 ALA A C 1
ATOM 1504 O O . ALA A 1 194 ? -13.920 3.376 -6.119 1.00 94.38 194 ALA A O 1
ATOM 1505 N N . PHE A 1 195 ? -13.472 5.197 -4.874 1.00 91.69 195 PHE A N 1
ATOM 1506 C CA . PHE A 1 195 ? -14.139 4.748 -3.655 1.00 91.69 195 PHE A CA 1
ATOM 1507 C C . PHE A 1 195 ? -15.076 5.842 -3.145 1.00 91.69 195 PHE A C 1
ATOM 1509 O O . PHE A 1 195 ? -14.769 7.029 -3.252 1.00 91.69 195 PHE A O 1
ATOM 1516 N N . ASP A 1 196 ? -16.230 5.441 -2.617 1.00 89.31 196 ASP A N 1
ATOM 1517 C CA . ASP A 1 196 ? -17.220 6.378 -2.095 1.00 89.31 196 ASP A CA 1
ATOM 1518 C C . ASP A 1 196 ? -16.819 6.867 -0.695 1.00 89.31 196 ASP A C 1
ATOM 1520 O O . ASP A 1 196 ? -16.717 6.077 0.245 1.00 89.31 196 ASP A O 1
ATOM 1524 N N . LYS A 1 197 ? -16.624 8.182 -0.544 1.00 84.25 197 LYS A N 1
ATOM 1525 C CA . LYS A 1 197 ? -16.300 8.806 0.746 1.00 84.25 197 LYS A CA 1
ATOM 1526 C C . LYS A 1 197 ? -17.477 8.802 1.741 1.00 84.25 197 LYS A C 1
ATOM 1528 O O . LYS A 1 197 ? -17.251 9.099 2.907 1.00 84.25 197 LYS A O 1
ATOM 1533 N N . SER A 1 198 ? -18.693 8.406 1.343 1.00 87.75 198 SER A N 1
ATOM 1534 C CA . SER A 1 198 ? -19.786 8.108 2.289 1.00 87.75 198 SER A CA 1
ATOM 1535 C C . SER A 1 198 ? -19.545 6.802 3.072 1.00 87.75 198 SER A C 1
ATOM 1537 O O . SER A 1 198 ? -19.859 6.703 4.260 1.00 87.75 198 SER A O 1
ATOM 1539 N N . VAL A 1 199 ? -18.907 5.817 2.427 1.00 91.62 199 VAL A N 1
ATOM 1540 C CA . VAL A 1 199 ? -18.584 4.493 2.993 1.00 91.62 199 VAL A CA 1
ATOM 1541 C C . VAL A 1 199 ? -17.266 4.511 3.780 1.00 91.62 199 VAL A C 1
ATOM 1543 O O . VAL A 1 199 ? -17.027 3.633 4.606 1.00 91.62 199 VAL A O 1
ATOM 1546 N N . TRP A 1 200 ? -16.413 5.512 3.552 1.00 94.69 200 TRP A N 1
ATOM 1547 C CA . TRP A 1 200 ? -15.051 5.587 4.082 1.00 94.69 200 TRP A CA 1
ATOM 1548 C C . TRP A 1 200 ? -14.837 6.832 4.947 1.00 94.69 200 TRP A C 1
ATOM 1550 O O . TRP A 1 200 ? -14.580 7.923 4.437 1.00 94.69 200 TRP A O 1
ATOM 1560 N N . LYS A 1 201 ? -14.892 6.658 6.271 1.00 95.44 201 LYS A N 1
ATOM 1561 C CA . LYS A 1 201 ? -14.642 7.727 7.242 1.00 95.44 201 LYS A CA 1
ATOM 1562 C C . LYS A 1 201 ? -13.142 7.976 7.389 1.00 95.44 201 LYS A C 1
ATOM 1564 O O . LYS A 1 201 ? -12.388 7.053 7.680 1.00 95.44 201 LYS A O 1
ATOM 1569 N N . GLU A 1 202 ? -12.716 9.229 7.248 1.00 96.81 202 GLU A N 1
ATOM 1570 C CA . GLU A 1 202 ? -11.351 9.649 7.584 1.00 96.81 202 GLU A CA 1
ATOM 1571 C C . GLU A 1 202 ? -11.158 9.612 9.110 1.00 96.81 202 GLU A C 1
ATOM 1573 O O . GLU A 1 202 ? -11.958 10.187 9.853 1.00 96.81 202 GLU A O 1
ATOM 1578 N N . THR A 1 203 ? -10.129 8.909 9.586 1.00 97.50 203 THR A N 1
ATOM 1579 C CA . THR A 1 203 ? -9.849 8.728 11.025 1.00 97.50 203 THR A CA 1
ATOM 1580 C C . THR A 1 203 ? -8.509 9.304 11.462 1.00 97.50 203 THR A C 1
ATOM 1582 O O . THR A 1 203 ? -8.336 9.589 12.644 1.00 97.50 203 THR A O 1
ATOM 1585 N N . ALA A 1 204 ? -7.571 9.500 10.534 1.00 98.06 204 ALA A N 1
ATOM 1586 C CA . ALA A 1 204 ? -6.325 10.222 10.773 1.00 98.06 204 ALA A CA 1
ATOM 1587 C C . ALA A 1 204 ? -5.835 10.884 9.480 1.00 98.06 204 ALA A C 1
ATOM 1589 O O . ALA A 1 204 ? -5.959 10.299 8.402 1.00 98.06 204 ALA A O 1
ATOM 1590 N N . ARG A 1 205 ? -5.232 12.070 9.601 1.00 98.44 205 ARG A N 1
ATOM 1591 C CA . ARG A 1 205 ? -4.516 12.762 8.525 1.00 98.44 205 ARG A CA 1
ATOM 1592 C C . ARG A 1 205 ? -3.269 13.429 9.093 1.00 98.44 205 ARG A C 1
ATOM 1594 O O . ARG A 1 205 ? -3.364 14.199 10.042 1.00 98.44 205 ARG A O 1
ATOM 1601 N N . GLU A 1 206 ? -2.126 13.178 8.472 1.00 98.44 206 GLU A N 1
ATOM 1602 C CA . GLU A 1 206 ? -0.861 13.850 8.753 1.00 98.44 206 GLU A CA 1
ATOM 1603 C C . GLU A 1 206 ? -0.359 14.520 7.469 1.00 98.44 206 GLU A C 1
ATOM 1605 O O . GLU A 1 206 ? -0.215 13.866 6.435 1.00 98.44 206 GLU A O 1
ATOM 1610 N N . MET A 1 207 ? -0.124 15.834 7.512 1.00 98.50 207 MET A N 1
ATOM 1611 C CA . MET A 1 207 ? 0.350 16.601 6.356 1.00 98.50 207 MET A CA 1
ATOM 1612 C C . MET A 1 207 ? 1.876 16.685 6.360 1.00 98.50 207 MET A C 1
ATOM 1614 O O . MET A 1 207 ? 2.465 17.081 7.364 1.00 98.50 207 MET A O 1
ATOM 1618 N N . ARG A 1 208 ? 2.521 16.334 5.242 1.00 97.81 208 ARG A N 1
ATOM 1619 C CA . ARG A 1 208 ? 3.980 16.315 5.093 1.00 97.81 208 ARG A CA 1
ATOM 1620 C C . ARG A 1 208 ? 4.431 16.966 3.782 1.00 97.81 208 ARG A C 1
ATOM 1622 O O . ARG A 1 208 ? 3.677 17.101 2.815 1.00 97.81 208 ARG A O 1
ATOM 1629 N N . SER A 1 209 ? 5.703 17.342 3.745 1.00 97.69 209 SER A N 1
ATOM 1630 C CA . SER A 1 209 ? 6.398 17.768 2.532 1.00 97.69 209 SER A CA 1
ATOM 1631 C C . SER A 1 209 ? 7.847 17.279 2.524 1.00 97.69 209 SER A C 1
ATOM 1633 O O . 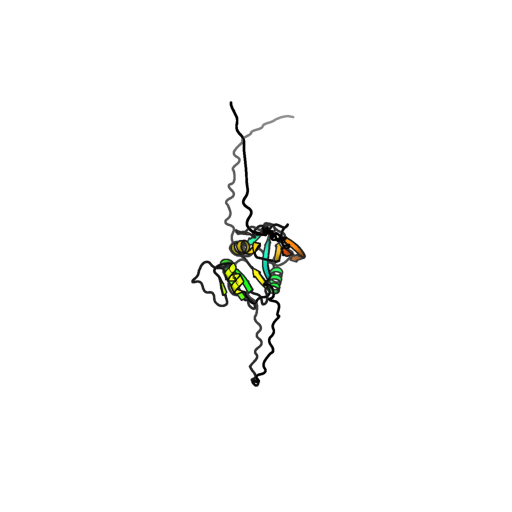SER A 1 209 ? 8.377 16.817 3.535 1.00 97.69 209 SER A O 1
ATOM 1635 N N . GLN A 1 210 ? 8.480 17.347 1.358 1.00 96.06 210 GLN A N 1
ATOM 1636 C CA . GLN A 1 210 ? 9.911 17.127 1.158 1.00 96.06 210 GLN A CA 1
ATOM 1637 C C . GLN A 1 210 ? 10.407 18.026 0.020 1.00 96.06 210 GLN A C 1
ATOM 1639 O O . GLN A 1 210 ? 9.668 18.257 -0.931 1.00 96.06 210 GLN A O 1
ATOM 1644 N N . GLU A 1 211 ? 11.673 18.445 0.077 1.00 96.06 211 GLU A N 1
ATOM 1645 C CA . GLU A 1 211 ? 12.361 19.121 -1.041 1.00 96.06 211 GLU A CA 1
ATOM 1646 C C . GLU A 1 211 ? 13.247 18.162 -1.852 1.00 96.06 211 GLU A C 1
ATOM 1648 O O . GLU A 1 211 ? 13.509 18.370 -3.035 1.00 96.06 211 GLU A O 1
ATOM 1653 N N . THR A 1 212 ? 13.723 17.082 -1.223 1.00 93.31 212 THR A N 1
ATOM 1654 C CA . THR A 1 212 ? 14.647 16.114 -1.833 1.00 93.31 212 THR A CA 1
ATOM 1655 C C . THR A 1 212 ? 14.117 14.683 -1.684 1.00 93.31 212 THR A C 1
ATOM 1657 O O . THR A 1 212 ? 13.481 14.368 -0.678 1.00 93.31 212 THR A O 1
ATOM 1660 N N . PRO A 1 213 ? 14.341 13.789 -2.670 1.00 92.12 213 PRO A N 1
ATOM 1661 C CA . PRO A 1 213 ? 15.068 13.994 -3.933 1.00 92.12 213 PRO A CA 1
ATOM 1662 C C . PRO A 1 213 ? 14.277 14.777 -5.000 1.00 92.12 213 PRO A C 1
ATOM 1664 O O . PRO A 1 213 ? 14.790 14.989 -6.095 1.00 92.12 213 PRO A O 1
ATOM 1667 N N . GLN A 1 214 ? 13.041 15.172 -4.696 1.00 93.62 214 GLN A N 1
ATOM 1668 C CA . GLN A 1 214 ? 12.205 16.077 -5.483 1.00 93.62 214 GLN A CA 1
ATOM 1669 C C . GLN A 1 214 ? 11.239 16.811 -4.536 1.00 93.62 214 GLN A C 1
ATOM 1671 O O . GLN A 1 214 ? 10.818 16.180 -3.555 1.00 93.62 214 GLN A O 1
ATOM 1676 N N . PRO A 1 215 ? 10.831 18.057 -4.840 1.00 95.56 215 PRO A N 1
ATOM 1677 C CA . PRO A 1 215 ? 9.716 18.709 -4.165 1.00 95.56 215 PRO A CA 1
ATOM 1678 C C . PRO A 1 215 ? 8.455 17.844 -4.235 1.00 95.56 215 PRO A C 1
ATOM 1680 O O . PRO A 1 215 ? 8.124 17.303 -5.297 1.00 95.56 215 PRO A O 1
ATOM 1683 N N . LEU A 1 216 ? 7.788 17.657 -3.097 1.00 97.12 216 LEU A N 1
ATOM 1684 C CA . LEU A 1 216 ? 6.566 16.862 -2.997 1.00 97.12 216 LEU A CA 1
ATOM 1685 C C . LEU A 1 216 ? 5.772 17.257 -1.747 1.00 97.12 216 LEU A C 1
ATOM 1687 O O . LEU A 1 216 ? 6.288 17.157 -0.635 1.00 97.12 216 LEU A O 1
ATOM 1691 N N . HIS A 1 217 ? 4.502 17.623 -1.919 1.00 98.25 217 HIS A N 1
ATOM 1692 C CA . HIS A 1 217 ? 3.527 17.712 -0.828 1.00 98.25 217 HIS A CA 1
ATOM 1693 C C . HIS A 1 217 ? 2.678 16.441 -0.821 1.00 98.25 217 HIS A C 1
ATOM 1695 O O . HIS A 1 217 ? 2.207 16.001 -1.874 1.00 98.25 217 HIS A O 1
ATOM 1701 N N . TYR A 1 218 ? 2.498 15.829 0.345 1.00 98.25 218 TYR A N 1
ATOM 1702 C CA . TYR A 1 218 ? 1.776 14.566 0.471 1.00 98.25 218 TYR A CA 1
ATOM 1703 C C . TYR A 1 218 ? 1.176 14.407 1.867 1.00 98.25 218 TYR A C 1
ATOM 1705 O O . TYR A 1 218 ? 1.708 14.914 2.852 1.00 98.25 218 TYR A O 1
ATOM 1713 N N . HIS A 1 219 ? 0.049 13.709 1.959 1.00 98.50 219 HIS A N 1
ATOM 1714 C CA . HIS A 1 219 ? -0.639 13.470 3.226 1.00 98.50 219 HIS A CA 1
ATOM 1715 C C . HIS A 1 219 ? -0.700 11.969 3.504 1.00 98.50 219 HIS A C 1
ATOM 1717 O O . HIS A 1 219 ? -1.151 11.222 2.638 1.00 98.50 219 HIS A O 1
ATOM 1723 N N . PHE A 1 220 ? -0.303 11.526 4.698 1.00 98.56 220 PHE A N 1
ATOM 1724 C CA . PHE A 1 220 ? -0.659 10.189 5.176 1.00 98.56 220 PHE A CA 1
ATOM 1725 C C . PHE A 1 220 ? -2.083 10.247 5.720 1.00 98.56 220 PHE A C 1
ATOM 1727 O O . PHE A 1 220 ? -2.375 11.049 6.607 1.00 98.56 220 PHE A O 1
ATOM 1734 N N . VAL A 1 221 ? -2.980 9.429 5.178 1.00 98.44 221 VAL A N 1
ATOM 1735 C CA . VAL A 1 221 ? -4.406 9.450 5.511 1.00 98.44 221 VAL A CA 1
ATOM 1736 C C . VAL A 1 221 ? -4.874 8.039 5.824 1.00 98.44 221 VAL A C 1
ATOM 1738 O O . VAL A 1 221 ? -4.646 7.115 5.048 1.00 98.44 221 VAL A O 1
ATOM 1741 N N . THR A 1 222 ? -5.543 7.867 6.961 1.00 98.31 222 THR A N 1
ATOM 1742 C CA . THR A 1 222 ? -6.208 6.609 7.313 1.00 98.31 222 THR A CA 1
ATOM 1743 C C . THR A 1 222 ? -7.710 6.775 7.144 1.00 98.31 222 THR A C 1
ATOM 1745 O O . THR A 1 222 ? -8.311 7.663 7.753 1.00 98.31 222 THR A O 1
ATOM 1748 N N . TYR A 1 223 ? -8.309 5.901 6.341 1.00 97.44 223 TYR A N 1
ATOM 1749 C CA . TYR A 1 223 ? -9.753 5.738 6.227 1.00 97.44 223 TYR A CA 1
ATOM 1750 C C . TYR A 1 223 ? -10.170 4.401 6.834 1.00 97.44 223 TYR A C 1
ATOM 1752 O O . TYR A 1 223 ? -9.549 3.379 6.553 1.00 97.44 223 TYR A O 1
ATOM 1760 N N . GLN A 1 224 ? -11.254 4.386 7.604 1.00 96.00 224 GLN A N 1
ATOM 1761 C CA . GLN A 1 224 ? -11.909 3.159 8.058 1.00 96.00 224 GLN A CA 1
ATOM 1762 C C . GLN A 1 224 ? -13.279 3.031 7.396 1.00 96.00 224 GLN A C 1
ATOM 1764 O O . GLN A 1 224 ? -13.984 4.027 7.197 1.00 96.00 224 GLN A O 1
ATOM 1769 N N . LYS A 1 225 ? -13.656 1.803 7.035 1.00 91.75 225 LYS A N 1
ATOM 1770 C CA . LYS A 1 225 ? -14.970 1.511 6.469 1.00 91.75 225 LYS A CA 1
ATOM 1771 C C . LYS A 1 225 ? -16.020 1.759 7.546 1.00 91.75 225 LYS A C 1
ATOM 1773 O O . LYS A 1 225 ? -15.987 1.138 8.607 1.00 91.75 225 LYS A O 1
ATOM 1778 N N . THR A 1 226 ? -16.953 2.668 7.282 1.00 82.06 226 THR A N 1
ATOM 1779 C CA . THR A 1 226 ? -18.097 2.897 8.165 1.00 82.06 226 THR A CA 1
ATOM 1780 C C . THR A 1 226 ? -18.882 1.583 8.255 1.00 82.06 226 THR A C 1
ATOM 1782 O O . THR A 1 226 ? -19.249 1.050 7.202 1.00 82.06 226 THR A O 1
ATOM 1785 N N . PRO A 1 227 ? -19.139 1.024 9.455 1.00 67.19 227 PRO A N 1
ATOM 1786 C CA . PRO A 1 227 ? -19.844 -0.246 9.576 1.00 67.19 227 PRO A CA 1
ATOM 1787 C C . PRO A 1 227 ? -21.242 -0.100 8.978 1.00 67.19 227 PRO A C 1
ATOM 1789 O O . PRO A 1 227 ? -22.081 0.637 9.497 1.00 67.19 227 PRO A O 1
ATOM 1792 N N . SER A 1 228 ? -21.475 -0.772 7.849 1.00 53.78 228 SER A N 1
ATOM 1793 C CA . SER A 1 228 ? -22.746 -0.686 7.137 1.00 53.78 228 SER A CA 1
ATOM 1794 C C . SER A 1 228 ? -23.865 -1.190 8.050 1.00 53.78 228 SER A C 1
ATOM 1796 O O . SER A 1 228 ? -23.723 -2.299 8.583 1.00 53.78 228 SER A O 1
ATOM 1798 N N . PRO A 1 229 ? -24.968 -0.433 8.231 1.00 45.88 229 PRO A N 1
ATOM 1799 C CA . PRO A 1 229 ? -26.097 -0.904 9.019 1.00 45.88 229 PRO A CA 1
ATOM 1800 C C . PRO A 1 229 ? -26.604 -2.198 8.386 1.00 45.88 229 PRO A C 1
ATOM 1802 O O . PRO A 1 229 ? -27.105 -2.199 7.261 1.00 45.88 229 PRO A O 1
ATOM 1805 N N . GLN A 1 230 ? -26.401 -3.314 9.087 1.00 39.03 230 GLN A N 1
ATOM 1806 C CA . GLN A 1 230 ? -26.837 -4.618 8.606 1.00 39.03 230 GLN A CA 1
ATOM 1807 C C . GLN A 1 230 ? -28.357 -4.570 8.421 1.00 39.03 230 GLN A C 1
ATOM 1809 O O . GLN A 1 230 ? -29.044 -4.090 9.329 1.00 39.03 230 GLN A O 1
ATOM 1814 N N . PRO A 1 231 ? -28.907 -5.057 7.293 1.00 41.59 231 PRO A N 1
ATOM 1815 C CA . PRO A 1 231 ? -30.346 -5.201 7.168 1.00 41.59 231 PRO A CA 1
ATOM 1816 C C . PRO A 1 231 ? -30.802 -6.177 8.252 1.00 41.59 231 PRO A C 1
ATOM 1818 O O . PRO A 1 231 ? -30.476 -7.365 8.204 1.00 41.59 231 PRO A O 1
ATOM 1821 N N . SER A 1 232 ? -31.514 -5.666 9.258 1.00 41.53 232 SER A N 1
ATOM 1822 C CA . SER A 1 232 ? -32.048 -6.489 10.336 1.00 41.53 232 SER A CA 1
ATOM 1823 C C . SER A 1 232 ? -32.914 -7.585 9.724 1.00 41.53 232 SER A C 1
ATOM 1825 O O . SER A 1 232 ? -33.804 -7.322 8.910 1.00 41.53 232 SER A O 1
ATOM 1827 N N . GLY A 1 233 ? -32.592 -8.837 10.061 1.00 40.75 233 GLY A N 1
ATOM 1828 C CA . GLY A 1 233 ? -33.257 -9.994 9.479 1.00 40.75 233 GLY A CA 1
ATOM 1829 C C . GLY A 1 233 ? -34.764 -9.877 9.676 1.00 40.75 233 GLY A C 1
ATOM 1830 O O . GLY A 1 233 ? -35.231 -9.715 10.802 1.00 40.75 233 GLY A O 1
ATOM 1831 N N . LYS A 1 234 ? -35.530 -9.946 8.581 1.00 41.09 234 LYS A N 1
ATOM 1832 C CA . LYS A 1 234 ? -36.990 -9.997 8.662 1.00 41.09 234 LYS A CA 1
ATOM 1833 C C . LYS A 1 234 ? -37.380 -11.292 9.366 1.00 41.09 234 LYS A C 1
ATOM 1835 O O . LYS A 1 234 ? -37.413 -12.349 8.739 1.00 41.09 234 LYS A O 1
ATOM 1840 N N . THR A 1 235 ? -37.692 -11.200 10.656 1.00 37.72 235 THR A N 1
ATOM 1841 C CA . THR A 1 235 ? -38.355 -12.269 11.401 1.00 37.72 235 THR A CA 1
ATOM 1842 C C . THR A 1 235 ? -39.746 -12.458 10.810 1.00 37.72 235 THR A C 1
ATOM 1844 O O . THR A 1 235 ? -40.707 -11.807 11.215 1.00 37.72 235 THR A O 1
ATOM 1847 N N . THR A 1 236 ? -39.852 -13.327 9.806 1.00 41.31 236 THR A N 1
ATOM 1848 C CA . THR A 1 236 ? -41.136 -13.795 9.287 1.00 41.31 236 THR A CA 1
ATOM 1849 C C . THR A 1 236 ? -41.779 -14.668 10.355 1.00 41.31 236 THR A C 1
ATOM 1851 O O . THR A 1 236 ? -41.565 -15.879 10.394 1.00 41.31 236 THR A O 1
ATOM 1854 N N . SER A 1 237 ? -42.545 -14.037 11.243 1.00 43.12 237 SER A N 1
ATOM 1855 C CA . SER A 1 237 ? -43.352 -14.711 12.254 1.00 43.12 237 SER A CA 1
ATOM 1856 C C . SER A 1 237 ? -44.340 -15.654 11.571 1.00 43.12 237 SER A C 1
ATOM 1858 O O . SER A 1 237 ? -45.369 -15.220 11.051 1.00 43.12 237 SER A O 1
ATOM 1860 N N . GLN A 1 238 ? -44.024 -16.950 11.540 1.00 43.06 238 GLN A N 1
ATOM 1861 C CA . GLN A 1 238 ? -44.952 -17.961 11.049 1.00 43.06 238 GLN A CA 1
ATOM 1862 C C . GLN A 1 238 ? -46.160 -18.014 11.985 1.00 43.06 238 GLN A C 1
ATOM 1864 O O . GLN A 1 238 ? -46.027 -18.302 13.173 1.00 43.06 238 GLN A O 1
ATOM 1869 N N . SER A 1 239 ? -47.343 -17.718 11.446 1.00 39.81 239 SER A N 1
ATOM 1870 C CA . SER A 1 239 ? -48.594 -17.808 12.194 1.00 39.81 239 SER A CA 1
ATOM 1871 C C . SER A 1 239 ? -48.909 -19.276 12.488 1.00 39.81 239 SER A C 1
ATOM 1873 O O . SER A 1 239 ? -49.280 -20.041 11.595 1.00 39.81 239 SER A O 1
ATOM 1875 N N . THR A 1 240 ? -48.741 -19.681 13.745 1.00 41.44 240 THR A N 1
ATOM 1876 C CA . THR A 1 240 ? -49.117 -21.007 14.235 1.00 41.44 240 THR A CA 1
ATOM 1877 C C . THR A 1 240 ? -50.635 -21.107 14.344 1.00 41.44 240 THR A C 1
ATOM 1879 O O . THR A 1 240 ? -51.243 -20.721 15.339 1.00 41.44 240 THR A O 1
ATOM 1882 N N . LYS A 1 241 ? -51.264 -21.642 13.295 1.00 46.53 241 LYS A N 1
ATOM 1883 C CA . LYS A 1 241 ? -52.695 -21.961 13.283 1.00 46.53 241 LYS A CA 1
ATOM 1884 C C . LYS A 1 241 ? -52.966 -23.118 14.263 1.00 46.53 241 LYS A C 1
ATOM 1886 O O . LYS A 1 241 ? -52.471 -24.218 14.009 1.00 46.53 241 LYS A O 1
ATOM 1891 N N . PRO A 1 242 ? -53.727 -22.925 15.357 1.00 42.81 242 PRO A N 1
ATOM 1892 C CA . PRO A 1 242 ? -54.059 -24.022 16.257 1.00 42.81 242 PRO A CA 1
ATOM 1893 C C . PRO A 1 242 ? -55.021 -24.990 15.562 1.00 42.81 242 PRO A C 1
ATOM 1895 O O . PRO A 1 242 ? -56.010 -24.575 14.955 1.00 42.81 242 PRO A O 1
ATOM 1898 N N . ALA A 1 243 ? -54.735 -26.286 15.664 1.00 43.75 243 ALA A N 1
ATOM 1899 C CA . ALA A 1 243 ? -55.647 -27.342 15.252 1.00 43.75 243 ALA A CA 1
ATOM 1900 C C . ALA A 1 243 ? -56.380 -27.870 16.491 1.00 43.75 243 ALA A C 1
ATOM 1902 O O . ALA A 1 243 ? -55.810 -28.618 17.282 1.00 43.75 243 ALA A O 1
ATOM 1903 N N . SER A 1 244 ? -57.642 -27.481 16.652 1.00 48.97 244 SER A N 1
ATOM 1904 C CA . SER A 1 244 ? -58.584 -28.134 17.559 1.00 48.97 244 SER A CA 1
ATOM 1905 C C . SER A 1 244 ? -59.652 -28.843 16.733 1.00 48.97 244 SER A C 1
ATOM 1907 O O . SER A 1 244 ? -60.182 -28.296 15.767 1.00 48.97 244 SER A O 1
ATOM 1909 N N . GLY A 1 245 ? -59.959 -30.081 17.104 1.00 40.56 245 GLY A N 1
ATOM 1910 C CA . GLY A 1 245 ? -61.037 -30.853 16.506 1.00 40.56 245 GLY A CA 1
ATOM 1911 C C . GLY A 1 245 ? -61.682 -31.737 17.560 1.00 40.56 245 GLY A C 1
ATOM 1912 O O . GLY A 1 245 ? -60.980 -32.350 18.361 1.00 40.56 245 GLY A O 1
ATOM 1913 N N . GLN A 1 246 ? -63.010 -31.803 17.547 1.00 44.19 246 GLN A N 1
ATOM 1914 C CA . GLN A 1 246 ? -63.784 -32.878 18.164 1.00 44.19 246 GLN A CA 1
ATOM 1915 C C . GLN A 1 246 ? -65.147 -33.008 17.463 1.00 44.19 246 GLN A C 1
ATOM 1917 O O . GLN A 1 246 ? -65.415 -32.295 16.497 1.00 44.19 246 GLN A O 1
ATOM 1922 N N . VAL A 1 247 ? -65.931 -34.020 17.843 1.00 45.94 247 VAL A N 1
ATOM 1923 C CA . VAL A 1 247 ? -66.810 -34.764 16.920 1.00 45.94 247 VAL A CA 1
ATOM 1924 C C . VAL A 1 247 ? -68.264 -34.833 17.427 1.00 45.94 247 VAL A C 1
ATOM 1926 O O . VAL A 1 247 ? -68.492 -34.762 18.629 1.00 45.94 247 VAL A O 1
ATOM 1929 N N . ALA A 1 248 ? -69.188 -35.116 16.495 1.00 39.59 248 ALA A N 1
ATOM 1930 C CA . ALA A 1 248 ? -70.548 -35.664 16.667 1.00 39.59 248 ALA A CA 1
ATOM 1931 C C . ALA A 1 248 ? -71.720 -34.695 16.961 1.00 39.59 248 ALA A C 1
ATOM 1933 O O . ALA A 1 248 ? -71.594 -33.741 17.721 1.00 39.59 248 ALA A O 1
ATOM 1934 N N . GLY A 1 249 ? -72.887 -34.992 16.355 1.00 34.66 249 GLY A N 1
ATOM 1935 C CA . GLY A 1 249 ? -74.162 -34.280 16.564 1.00 34.66 249 GLY A CA 1
ATOM 1936 C C . GLY A 1 249 ? -75.237 -34.497 15.472 1.00 34.66 249 GLY A C 1
ATOM 1937 O O . GLY A 1 249 ? -75.381 -33.650 14.601 1.00 34.66 249 GLY A O 1
ATOM 1938 N N . TYR A 1 250 ? -75.979 -35.615 15.524 1.00 38.88 250 TYR A N 1
ATOM 1939 C CA . TYR A 1 250 ? -77.208 -35.980 14.758 1.00 38.88 250 TYR A CA 1
ATOM 1940 C C . TYR A 1 250 ? -77.823 -37.252 15.413 1.00 38.88 250 TYR A C 1
ATOM 1942 O O . TYR A 1 250 ? -77.024 -37.987 16.007 1.00 38.88 250 TYR A O 1
ATOM 1950 N N . PRO A 1 251 ? -79.126 -37.636 15.272 1.00 60.22 251 PRO A N 1
ATOM 1951 C CA . PRO A 1 251 ? -80.364 -36.948 14.812 1.00 60.22 251 PRO A CA 1
ATOM 1952 C C . PRO A 1 251 ? -81.196 -36.447 16.038 1.00 60.22 251 PRO A C 1
ATOM 1954 O O . PRO A 1 251 ? -80.593 -36.268 17.089 1.00 60.22 251 PRO A O 1
ATOM 1957 N N . GLU A 1 252 ? -82.518 -36.179 16.088 1.00 40.25 252 GLU A N 1
ATOM 1958 C CA . GLU A 1 252 ? -83.703 -36.103 15.176 1.00 40.25 252 GLU A CA 1
ATOM 1959 C C . GLU A 1 252 ? -84.188 -34.622 15.109 1.00 40.25 252 GLU A C 1
ATOM 1961 O O . GLU A 1 252 ? -83.652 -33.777 15.818 1.00 40.25 252 GLU A O 1
ATOM 1966 N N . GLY A 1 253 ? -85.191 -34.200 14.326 1.00 38.47 253 GLY A N 1
ATOM 1967 C CA . GLY A 1 253 ? -86.039 -34.901 13.350 1.00 38.47 253 GLY A CA 1
ATOM 1968 C C . GLY A 1 253 ? -87.467 -34.318 13.274 1.00 38.47 253 GLY A C 1
ATOM 1969 O O . GLY A 1 253 ? -87.926 -33.708 14.234 1.00 38.47 253 GLY A O 1
ATOM 1970 N N . ARG A 1 254 ? -88.163 -34.555 12.142 1.00 41.47 254 ARG A N 1
ATOM 1971 C CA . ARG A 1 254 ? -89.561 -34.150 11.803 1.00 41.47 254 ARG A CA 1
ATOM 1972 C C . ARG A 1 254 ? -89.813 -32.624 11.733 1.00 41.47 254 ARG A C 1
ATOM 1974 O O . ARG A 1 254 ? -89.268 -31.856 12.505 1.00 41.47 254 ARG A O 1
ATOM 1981 N N . GLY A 1 255 ? -90.664 -32.108 10.843 1.00 36.75 255 GLY A N 1
ATOM 1982 C CA . GLY A 1 255 ? -91.393 -32.736 9.733 1.00 36.75 255 GLY A CA 1
ATOM 1983 C C . GLY A 1 255 ? -92.554 -31.851 9.242 1.00 36.75 255 GLY A C 1
ATOM 1984 O O . GLY A 1 255 ? -93.129 -31.114 10.037 1.00 36.75 255 GLY A O 1
ATOM 1985 N N . SER A 1 256 ? -92.940 -31.983 7.962 1.00 44.25 256 SER A N 1
ATOM 1986 C CA . SER A 1 256 ? -93.975 -31.179 7.261 1.00 44.25 256 SER A CA 1
ATOM 1987 C C . SER A 1 256 ? -93.604 -29.684 7.038 1.00 44.25 256 SER A C 1
ATOM 1989 O O . SER A 1 256 ? -92.721 -29.176 7.716 1.00 44.25 256 SER A O 1
ATOM 1991 N N . ASN A 1 257 ? -94.177 -28.943 6.076 1.00 41.66 257 ASN A N 1
ATOM 1992 C CA . ASN A 1 257 ? -95.188 -29.312 5.075 1.00 41.66 257 ASN A CA 1
ATOM 1993 C C . ASN A 1 257 ? -95.043 -28.514 3.751 1.00 41.66 257 ASN A C 1
ATOM 1995 O O . ASN A 1 257 ? -94.517 -27.412 3.765 1.00 41.66 257 ASN A O 1
ATOM 1999 N N . ARG A 1 258 ? -95.542 -29.128 2.665 1.00 43.91 258 ARG A N 1
ATOM 2000 C CA . ARG A 1 258 ? -96.091 -28.638 1.368 1.00 43.91 258 ARG A CA 1
ATOM 2001 C C . ARG A 1 258 ? -95.993 -27.170 0.876 1.00 43.91 258 ARG A C 1
ATOM 2003 O O . ARG A 1 258 ? -96.082 -26.236 1.655 1.00 43.91 258 ARG A O 1
ATOM 2010 N N . GLU A 1 259 ? -96.121 -27.071 -0.465 1.00 47.09 259 GLU A N 1
ATOM 2011 C CA . GLU A 1 259 ? -96.648 -25.937 -1.274 1.00 47.09 259 GLU A CA 1
ATOM 2012 C C . GLU A 1 259 ? -95.739 -24.678 -1.370 1.00 47.09 259 GLU A C 1
ATOM 2014 O O . GLU A 1 259 ? -95.054 -24.336 -0.418 1.00 47.09 259 GLU A O 1
ATOM 2019 N N . ASN A 1 260 ? -95.654 -23.934 -2.487 1.00 40.97 260 ASN A N 1
ATOM 2020 C CA . ASN A 1 260 ? -96.020 -24.187 -3.897 1.00 40.97 260 ASN A CA 1
ATOM 2021 C C . ASN A 1 260 ? -95.246 -23.208 -4.833 1.00 40.97 260 ASN A C 1
ATOM 2023 O O . ASN A 1 260 ? -94.469 -22.407 -4.329 1.00 40.97 260 ASN A O 1
ATOM 2027 N N . LEU A 1 261 ? -95.474 -23.321 -6.156 1.00 45.88 261 LEU A N 1
ATOM 2028 C CA . LEU A 1 261 ? -95.440 -22.305 -7.251 1.00 45.88 261 LEU A CA 1
ATOM 2029 C C . LEU A 1 261 ? -94.913 -20.874 -6.932 1.00 45.88 261 LEU A C 1
ATOM 2031 O O . LEU A 1 261 ? -95.266 -20.303 -5.905 1.00 45.88 261 LEU A O 1
ATOM 2035 N N . GLU A 1 262 ? -94.164 -20.186 -7.806 1.00 48.81 262 GLU A N 1
ATOM 2036 C CA . GLU A 1 262 ? -94.036 -20.276 -9.285 1.00 48.81 262 GLU A CA 1
ATOM 2037 C C . GLU A 1 262 ? -92.573 -20.316 -9.782 1.00 48.81 262 GLU A C 1
ATOM 2039 O O . GLU A 1 262 ? -91.701 -19.690 -9.136 1.00 48.81 262 GLU A O 1
#

Radius of gyration: 35.7 Å; chains: 1; bounding box: 122×105×83 Å

Secondary structure (DSSP, 8-state):
--------------------------TTSSS-------PPPP-----------PPPP-TT------EEEEEEEEETT-EEEBTTB-SS--HHHHHHHHHHHTTSEEEEEHHHHHHH-SPPTTSEEEEE-S-TT---TTEEEESSHHHHHHHTBTBSEEEE---HHHHHHHTTT-SEEEEEEESS----SEEPPP--TTTEEEEEEEEEEE-SSS-EEEEEEEEEE-------------------------------------

pLDDT: mean 74.22, std 27.55, range [25.67, 98.62]

Foldseek 3Di:
DDDDDDDDDDDDDDDDPPPPPPDDDDPVPPDQDLDDDDDDDDDDDDDDDDDDDDDDDPPDPPQQPEAEEEEAEAEPQQAGAAPLEGPDDDPVSVVVVCVVQAQAEEEEEPSNCVSNPADRPRYAYEYADCPPPDDDPSHHYDPALVRSSVVRPPDNYYYYHDDAVSLVRCVVVHFKYFYWYWHHDDDHDTGHDDDDVVQWDWDDKDWDWDPPPHTTTIIGTMIGGDPPDPPDDPPPPDDDDDDDDDDDDDDDDDDDDDDDDD